Protein AF-A0A9E6F099-F1 (afdb_monomer)

Nearest PDB structures (foldseek):
  7nkq-assembly1_d  TM=1.432E-01  e=1.679E+00  Mycolicibacterium smegmatis MC2 155

Solvent-accessible surface area (backbone atoms only — not comparable to full-atom values): 17880 Å² total; per-residue (Å²): 111,71,69,61,53,53,51,51,50,63,68,44,46,64,58,53,54,48,40,66,75,46,71,76,51,81,79,89,51,67,69,58,54,52,53,50,51,51,52,52,46,53,54,52,49,51,51,50,50,52,53,51,53,50,51,52,51,54,49,51,54,51,50,52,52,50,50,55,51,50,54,50,52,54,50,50,50,57,51,61,74,65,42,68,46,57,81,66,86,88,57,103,62,94,65,72,36,43,54,39,47,54,42,39,53,50,27,40,52,41,44,57,71,43,16,38,60,49,27,53,52,37,53,45,75,48,44,86,58,46,54,69,72,38,46,42,45,35,36,52,33,43,39,74,71,47,91,48,82,92,70,58,63,52,56,66,59,51,48,51,59,47,62,72,40,85,48,62,66,59,22,46,54,50,48,28,71,67,52,35,45,95,95,62,39,50,73,58,32,43,52,26,26,32,57,29,12,54,80,21,49,84,68,48,56,66,77,65,47,44,57,51,50,42,53,23,45,50,57,34,43,75,77,44,36,72,62,50,50,53,51,51,54,51,50,41,54,50,50,53,49,37,73,72,42,95,57,30,71,60,51,50,53,54,51,60,75,70,54,49,57,39,46,35,43,37,52,47,54,46,51,72,59,54,79,66,59,64,57,48,50,48,35,56,75,70,44,52,57,62,54,37,62,42,66,80,22,22,67,66,40,71,82,48,53,54,57,69,57,52,49,53,52,51,50,50,47,37,61,74,66,67,66,78,133

Foldseek 3Di:
DVVVVVVVCVVCVLVVVVCVVCVNDDDPDPVVVVVSCVVVCVVVVVVVVVVVVVVVVVVVVVVVQVVLVVVLVVLVVVLVVLLWADDDPPDPDPPTDGLLRVLLVLLLVLLLLCQLVQLLLCLLPPVVLFDPVLLQQLLVLLCVVDPDPVPRDGSVRVSCVLVVDPDSVVSSVVCCVRQNDRPGGDPSNSVSSSVRSLSRQLVDDLVSNLVSLQVSVVVSCVVCVVSVVVSLVSVLVSLVSLVPDPPNVVSLVVVVVSQDLSNLLSLLSCLSHDPPLRSVVSCVVSCSVVCCLDQSSLVSHHSSDHSVSSVVSVVVSCVSSVPDD

Secondary structure (DSSP, 8-state):
-HHHHHHHHHHHHHHHHHHHHTTTSPPS-HHHHHHHHHHHHHHHHHHHHHHHHHHHHHHHHHHHHHHHHHHHHHHHHHHHTTS--B--TT-SS---B-HHHHHHHHHHHHHHHHHHHHHHHHHHH-GGGS-HHHHHHHHHHHHHH-S-GGG---HHHHHHHHHH--SHHHHHHHHHHHH-STT---HHHHHHHHHHHHHHGGGS-HHHHHHHHHHHHHHHHHHHHHHHHHHHHHHHHHHHHHHH-TTHHHHHHHHHHH--HHHHHHHHHHHHH---HHHHHHHHHTTTTGGGGSHHHHTTSTT---HHHHHHHHHHHHHHTT---

Sequence (325 aa):
MITVLSIIIIAITPLILYIAIFHAGLSEKESNWEAFGSYVGGIYGALGFFAVAYSIYMTKEQFQTQHEDEVFYKSMEGLQTRVLFIPKKGQDDSTETSIAKAAVETLNKELENQTPDMALRILCNNPNLIPDTNLSTIVDAVNLNIKNPERQISSTVFLDEVNSRQEPFHRSEYLKCILGGVGFQSHEIKRALTAAGYTSFYKAGFEHRKLFYEHAWGTVNSHYGEEINLYIKKLDFILNHIAVSKRRSVHKKYLLAHISKYDIALLFYYALTYSDFDIVKLLFRFDLHGEVRREECRYLLFDCPSEEKVLADLEFIRKRLKINT

Structure (mmCIF, N/CA/C/O backbone):
data_AF-A0A9E6F099-F1
#
_entry.id   AF-A0A9E6F099-F1
#
loop_
_atom_site.group_PDB
_atom_site.id
_atom_site.type_symbol
_atom_site.label_atom_id
_atom_site.label_alt_id
_atom_site.label_comp_id
_atom_site.label_asym_id
_atom_site.label_entity_id
_atom_site.label_seq_id
_atom_site.pdbx_PDB_ins_code
_atom_site.Cartn_x
_atom_site.Cartn_y
_atom_site.Cartn_z
_atom_site.occupancy
_atom_site.B_iso_or_equiv
_atom_site.auth_seq_id
_atom_site.auth_comp_id
_atom_site.auth_asym_id
_atom_site.auth_atom_id
_atom_site.pdbx_PDB_model_num
ATOM 1 N N . MET A 1 1 ? -41.268 1.955 31.247 1.00 53.88 1 MET A N 1
ATOM 2 C CA . MET A 1 1 ? -42.575 2.031 31.942 1.00 53.88 1 MET A CA 1
ATOM 3 C C . MET A 1 1 ? -42.833 0.814 32.830 1.00 53.88 1 MET A C 1
ATOM 5 O O . MET A 1 1 ? -43.084 1.011 34.007 1.00 53.88 1 MET A O 1
ATOM 9 N N . ILE A 1 2 ? -42.692 -0.418 32.321 1.00 60.47 2 ILE A N 1
ATOM 10 C CA . ILE A 1 2 ? -42.920 -1.661 33.094 1.00 60.47 2 ILE A CA 1
ATOM 11 C C . ILE A 1 2 ? -42.003 -1.768 34.329 1.00 60.47 2 ILE A C 1
ATOM 13 O O . ILE A 1 2 ? -42.470 -2.077 35.414 1.00 60.47 2 ILE A O 1
ATOM 17 N N . THR A 1 3 ? -40.721 -1.420 34.202 1.00 72.06 3 THR A N 1
ATOM 18 C CA . THR A 1 3 ? -39.741 -1.470 35.305 1.00 72.06 3 THR A CA 1
ATOM 19 C C . THR A 1 3 ? -40.048 -0.515 36.459 1.00 72.06 3 THR A C 1
ATOM 21 O O . THR A 1 3 ? -39.876 -0.880 37.616 1.00 72.06 3 THR A O 1
ATOM 24 N N . VAL A 1 4 ? -40.541 0.690 36.162 1.00 67.69 4 VAL A N 1
ATOM 25 C CA . VAL A 1 4 ? -40.889 1.695 37.183 1.00 67.69 4 VAL A CA 1
ATOM 26 C C . VAL A 1 4 ? -42.122 1.255 37.975 1.00 67.69 4 VAL A C 1
ATOM 28 O O . VAL A 1 4 ? -42.148 1.387 39.195 1.00 67.69 4 VAL A O 1
ATOM 31 N N . LEU A 1 5 ? -43.110 0.663 37.298 1.00 75.81 5 LEU A N 1
ATOM 32 C CA . LEU A 1 5 ? -44.324 0.151 37.933 1.00 75.81 5 LEU A CA 1
ATOM 33 C C . LEU A 1 5 ? -44.013 -0.997 38.911 1.00 75.81 5 LEU A C 1
ATOM 35 O O . LEU A 1 5 ? -44.528 -1.010 40.025 1.00 75.81 5 LEU A O 1
ATOM 39 N N . SER A 1 6 ? -43.116 -1.916 38.537 1.00 75.19 6 SER A N 1
ATOM 40 C CA . SER A 1 6 ? -42.696 -3.029 39.400 1.00 75.19 6 SER A CA 1
ATOM 41 C C . SER A 1 6 ? -41.996 -2.559 40.677 1.00 75.19 6 SER A C 1
ATOM 43 O O . SER A 1 6 ? -42.243 -3.106 41.749 1.00 75.19 6 SER A O 1
ATOM 45 N N . ILE A 1 7 ? -41.157 -1.522 40.584 1.00 77.25 7 ILE A N 1
ATOM 46 C CA . ILE A 1 7 ? -40.454 -0.948 41.743 1.00 77.25 7 ILE A CA 1
ATOM 47 C C . ILE A 1 7 ? -41.453 -0.315 42.716 1.00 77.25 7 ILE A C 1
ATOM 49 O O . ILE A 1 7 ? -41.343 -0.523 43.920 1.00 77.25 7 ILE A O 1
ATOM 53 N N . ILE A 1 8 ? -42.459 0.398 42.201 1.00 77.12 8 ILE A N 1
ATOM 54 C CA . ILE A 1 8 ? -43.522 1.007 43.013 1.00 77.12 8 ILE A CA 1
ATOM 55 C C . ILE A 1 8 ? -44.345 -0.072 43.732 1.00 77.12 8 ILE A C 1
ATOM 57 O O . ILE A 1 8 ? -44.633 0.066 44.918 1.00 77.12 8 ILE A O 1
ATOM 61 N N . ILE A 1 9 ? -44.675 -1.174 43.054 1.00 80.38 9 ILE A N 1
ATOM 62 C CA . ILE A 1 9 ? -45.410 -2.296 43.660 1.00 80.38 9 ILE A CA 1
ATOM 63 C C . ILE A 1 9 ? -44.598 -2.927 44.799 1.00 80.38 9 ILE A C 1
ATOM 65 O O . ILE A 1 9 ? -45.127 -3.112 45.896 1.00 80.38 9 ILE A O 1
ATOM 69 N N . ILE A 1 10 ? -43.306 -3.197 44.583 1.00 79.25 10 ILE A N 1
ATOM 70 C CA . ILE A 1 10 ? -42.412 -3.738 45.622 1.00 79.25 10 ILE A CA 1
ATOM 71 C C . ILE A 1 10 ? -42.284 -2.752 46.793 1.00 79.25 10 ILE A C 1
ATOM 73 O O . ILE A 1 10 ? -42.340 -3.176 47.944 1.00 79.25 10 ILE A O 1
ATOM 77 N N . ALA A 1 11 ? -42.196 -1.448 46.509 1.00 76.69 11 ALA A N 1
ATOM 78 C CA . ALA A 1 11 ? -42.079 -0.401 47.521 1.00 76.69 11 ALA A CA 1
ATOM 79 C C . ALA A 1 11 ? -43.335 -0.265 48.411 1.00 76.69 11 ALA A C 1
ATOM 81 O O . ALA A 1 11 ? -43.257 0.041 49.601 1.00 76.69 11 ALA A O 1
ATOM 82 N N . ILE A 1 12 ? -44.520 -0.491 47.839 1.00 82.50 12 ILE A N 1
ATOM 83 C CA . ILE A 1 12 ? -45.804 -0.3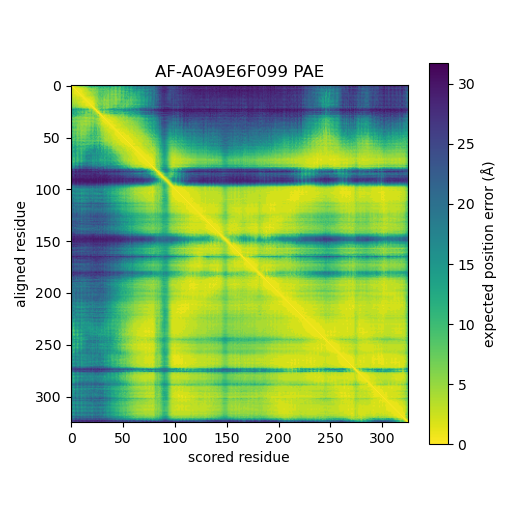12 48.533 1.00 82.50 12 ILE A CA 1
ATOM 84 C C . ILE A 1 12 ? -46.254 -1.600 49.249 1.00 82.50 12 ILE A C 1
ATOM 86 O O . ILE A 1 12 ? -47.004 -1.536 50.222 1.00 82.50 12 ILE A O 1
ATOM 90 N N . THR A 1 13 ? -45.766 -2.774 48.833 1.00 82.44 13 THR A N 1
ATOM 91 C CA . THR A 1 13 ? -46.181 -4.082 49.384 1.00 82.44 13 THR A CA 1
ATOM 92 C C . THR A 1 13 ? -46.056 -4.188 50.918 1.00 82.44 13 THR A C 1
ATOM 94 O O . THR A 1 13 ? -47.017 -4.637 51.548 1.00 82.44 13 THR A O 1
ATOM 97 N N . PRO A 1 14 ? -44.966 -3.733 51.573 1.00 79.69 14 PRO A N 1
ATOM 98 C CA . PRO A 1 14 ? -44.865 -3.773 53.035 1.00 79.69 14 PRO A CA 1
ATOM 99 C C . PRO A 1 14 ? -45.884 -2.862 53.732 1.00 79.69 14 PRO A C 1
ATOM 101 O O . PRO A 1 14 ? -46.392 -3.209 54.795 1.00 79.69 14 PRO A O 1
ATOM 104 N N . LEU A 1 15 ? -46.225 -1.724 53.115 1.00 78.44 15 LEU A N 1
ATOM 105 C CA . LEU A 1 15 ? -47.229 -0.789 53.628 1.00 78.44 15 LEU A CA 1
ATOM 106 C C . LEU A 1 15 ? -48.641 -1.390 53.541 1.00 78.44 15 LEU A C 1
ATOM 108 O O . LEU A 1 15 ? -49.426 -1.267 54.477 1.00 78.44 15 LEU A O 1
ATOM 112 N N . ILE A 1 16 ? -48.946 -2.097 52.447 1.00 80.44 16 ILE A N 1
ATOM 113 C CA . ILE A 1 16 ? -50.215 -2.824 52.277 1.00 80.44 16 ILE A CA 1
ATOM 114 C C . ILE A 1 16 ? -50.338 -3.946 53.314 1.00 80.44 16 ILE A C 1
ATOM 116 O O . ILE A 1 16 ? -51.381 -4.070 53.954 1.00 80.44 16 ILE A O 1
ATOM 120 N N . LEU A 1 17 ? -49.277 -4.736 53.517 1.00 78.19 17 LEU A N 1
ATOM 121 C CA . LEU A 1 17 ? -49.246 -5.799 54.529 1.00 78.19 17 LEU A CA 1
ATOM 122 C C . LEU A 1 17 ? -49.437 -5.248 55.948 1.00 78.19 17 LEU A C 1
ATOM 124 O O . LEU A 1 17 ? -50.177 -5.837 56.733 1.00 78.19 17 LEU A O 1
ATOM 128 N N . TYR A 1 18 ? -48.833 -4.099 56.258 1.00 78.62 18 TYR A N 1
ATOM 129 C CA . TYR A 1 18 ? -49.040 -3.410 57.530 1.00 78.62 18 TYR A CA 1
ATOM 130 C C . TYR A 1 18 ? -50.512 -3.017 57.731 1.00 78.62 18 TYR A C 1
ATOM 132 O O . TYR A 1 18 ? -51.124 -3.386 58.733 1.00 78.62 18 TYR A O 1
ATOM 140 N N . ILE A 1 19 ? -51.113 -2.328 56.754 1.00 79.25 19 ILE A N 1
ATOM 141 C CA . ILE A 1 19 ? -52.511 -1.870 56.834 1.00 79.25 19 ILE A CA 1
ATOM 142 C C . ILE A 1 19 ? -53.481 -3.054 56.966 1.00 79.25 19 ILE A C 1
ATOM 144 O O . ILE A 1 19 ? -54.450 -2.966 57.723 1.00 79.25 19 ILE A O 1
ATOM 148 N N . ALA A 1 20 ? -53.209 -4.162 56.269 1.00 76.94 20 ALA A N 1
ATOM 149 C CA . ALA A 1 20 ? -54.036 -5.365 56.302 1.00 76.94 20 ALA A CA 1
ATOM 150 C C . ALA A 1 20 ? -54.020 -6.071 57.669 1.00 76.94 20 ALA A C 1
ATOM 152 O O . ALA A 1 20 ? -55.057 -6.552 58.116 1.00 76.94 20 ALA A O 1
ATOM 153 N N . ILE A 1 21 ? -52.871 -6.117 58.352 1.00 78.19 21 ILE A N 1
ATOM 154 C CA . ILE A 1 21 ? -52.738 -6.784 59.660 1.00 78.19 21 ILE A CA 1
ATOM 155 C C . ILE A 1 21 ? -53.339 -5.926 60.785 1.00 78.19 21 ILE A C 1
ATOM 157 O O . ILE A 1 21 ? -53.999 -6.448 61.684 1.00 78.19 21 ILE A O 1
ATOM 161 N N . PHE A 1 22 ? -53.161 -4.604 60.725 1.00 74.88 22 PHE A N 1
ATOM 162 C CA . PHE A 1 22 ? -53.607 -3.679 61.775 1.00 74.88 22 PHE A CA 1
ATOM 163 C C . PHE A 1 22 ? -54.981 -3.040 61.516 1.00 74.88 22 PHE A C 1
ATOM 165 O O . PHE A 1 22 ? -55.386 -2.148 62.256 1.00 74.88 22 PHE A O 1
ATOM 172 N N . HIS A 1 23 ? -55.725 -3.510 60.505 1.00 74.69 23 HIS A N 1
ATOM 173 C CA . HIS A 1 23 ? -57.092 -3.061 60.195 1.00 74.69 23 HIS A CA 1
ATOM 174 C C . HIS A 1 23 ? -57.217 -1.527 60.091 1.00 74.69 23 HIS A C 1
ATOM 176 O O . HIS A 1 23 ? -58.155 -0.932 60.615 1.00 74.69 23 HIS A O 1
ATOM 182 N N . ALA A 1 24 ? -56.245 -0.883 59.434 1.00 64.69 24 ALA A N 1
ATOM 183 C CA . ALA A 1 24 ? -56.133 0.577 59.299 1.00 64.69 24 ALA A CA 1
ATOM 184 C C . ALA A 1 24 ? -55.970 1.386 60.612 1.00 64.69 24 ALA A C 1
ATOM 186 O O . ALA A 1 24 ? -55.980 2.617 60.567 1.00 64.69 24 ALA A O 1
ATOM 187 N N . GLY A 1 25 ? -55.769 0.733 61.762 1.00 66.81 25 GLY A N 1
ATOM 188 C CA . GLY A 1 25 ? -55.361 1.371 63.016 1.00 66.81 25 GLY A CA 1
ATOM 189 C C . GLY A 1 25 ? -53.837 1.458 63.161 1.00 66.81 25 GLY A C 1
ATOM 190 O O . GLY A 1 25 ? -53.099 0.657 62.589 1.00 66.81 25 GLY A O 1
ATOM 191 N N . LEU A 1 26 ? -53.346 2.419 63.949 1.00 69.06 26 LEU A N 1
ATOM 192 C CA . LEU A 1 26 ? -51.942 2.450 64.373 1.00 69.06 26 LEU A CA 1
ATOM 193 C C . LEU A 1 26 ? -51.771 1.488 65.554 1.00 69.06 26 LEU A C 1
ATOM 195 O O . LEU A 1 26 ? -52.554 1.529 66.501 1.00 69.06 26 LEU A O 1
ATOM 199 N N . SER A 1 27 ? -50.751 0.627 65.519 1.00 74.44 27 SER A N 1
ATOM 200 C CA . SER A 1 27 ? -50.451 -0.226 66.673 1.00 74.44 27 SER A CA 1
ATOM 201 C C . SER A 1 27 ? -50.081 0.629 67.890 1.00 74.44 27 SER A C 1
ATOM 203 O O . SER A 1 27 ? -49.108 1.377 67.834 1.00 74.44 27 SER A O 1
ATOM 205 N N . GLU A 1 28 ? -50.801 0.458 69.001 1.00 73.94 28 GLU A N 1
ATOM 206 C CA . GLU A 1 28 ? -50.494 1.097 70.294 1.00 73.94 28 GLU A CA 1
ATOM 207 C C . GLU A 1 28 ? -49.292 0.451 71.007 1.00 73.94 28 GLU A C 1
ATOM 209 O O . GLU A 1 28 ? -48.714 1.031 71.922 1.00 73.94 28 GLU A O 1
ATOM 214 N N . LYS A 1 29 ? -48.892 -0.757 70.585 1.00 79.00 29 LYS A N 1
ATOM 215 C CA . LYS A 1 29 ? -47.723 -1.463 71.122 1.00 79.00 29 LYS A CA 1
ATOM 216 C C . LYS A 1 29 ? -46.469 -1.120 70.327 1.00 79.00 29 LYS A C 1
ATOM 218 O O . LYS A 1 29 ? -46.409 -1.388 69.124 1.00 79.00 29 LYS A O 1
ATOM 223 N N . GLU A 1 30 ? -45.461 -0.614 71.029 1.00 75.00 30 GLU A N 1
ATOM 224 C CA . GLU A 1 30 ? -44.141 -0.256 70.496 1.00 75.00 30 GLU A CA 1
ATOM 225 C C . GLU A 1 30 ? -43.433 -1.445 69.818 1.00 75.00 30 GLU A C 1
ATOM 227 O O . GLU A 1 30 ? -42.905 -1.309 68.717 1.00 75.00 30 GLU A O 1
ATOM 232 N N . SER A 1 31 ? -43.547 -2.653 70.383 1.00 79.25 31 SER A N 1
ATOM 233 C CA . SER A 1 31 ? -42.911 -3.872 69.852 1.00 79.25 31 SER A CA 1
ATOM 234 C C . SER A 1 31 ? -43.329 -4.235 68.419 1.00 79.25 31 SER A C 1
ATOM 236 O O . SER A 1 31 ? -42.576 -4.865 67.680 1.00 79.25 31 SER A O 1
ATOM 238 N N . ASN A 1 32 ? -44.541 -3.857 68.001 1.00 78.62 32 ASN A N 1
ATOM 239 C CA . ASN A 1 32 ? -45.039 -4.136 66.651 1.00 78.62 32 ASN A CA 1
ATOM 240 C C . ASN A 1 32 ? -44.426 -3.193 65.609 1.00 78.62 32 ASN A C 1
ATOM 242 O O . ASN A 1 32 ? -44.207 -3.595 64.465 1.00 78.62 32 ASN A O 1
ATOM 246 N N . TRP A 1 33 ? -44.134 -1.950 66.004 1.00 78.12 33 TRP A N 1
ATOM 247 C CA . TRP A 1 33 ? -43.404 -1.000 65.167 1.00 78.12 33 TRP A CA 1
ATOM 248 C C . TRP A 1 33 ? -41.952 -1.424 64.992 1.00 78.12 33 TRP A C 1
ATOM 250 O O . TRP A 1 33 ? -41.430 -1.357 63.881 1.00 78.12 33 TRP A O 1
ATOM 260 N N . GLU A 1 34 ? -41.335 -1.936 66.056 1.00 75.25 34 GLU A N 1
ATOM 261 C CA . GLU A 1 34 ? -39.986 -2.497 66.013 1.00 75.25 34 GLU A CA 1
ATOM 262 C C . GLU A 1 34 ? -39.906 -3.710 65.068 1.00 75.25 34 GLU A C 1
ATOM 264 O O . GLU A 1 34 ? -39.046 -3.760 64.186 1.00 75.25 34 GLU A O 1
ATOM 269 N N . ALA A 1 35 ? -40.857 -4.648 65.167 1.00 79.69 35 ALA A N 1
ATOM 270 C CA . ALA A 1 35 ? -40.924 -5.815 64.286 1.00 79.69 35 ALA A CA 1
ATOM 271 C C . ALA A 1 35 ? -41.142 -5.436 62.807 1.00 79.69 35 ALA A C 1
ATOM 273 O O . ALA A 1 35 ? -40.481 -5.983 61.920 1.00 79.69 35 ALA A O 1
ATOM 274 N N . PHE A 1 36 ? -42.030 -4.473 62.532 1.00 80.44 36 PHE A N 1
ATOM 275 C CA . PHE A 1 36 ? -42.255 -3.957 61.179 1.00 80.44 36 PHE A CA 1
ATOM 276 C C . PHE A 1 36 ? -41.012 -3.252 60.623 1.00 80.44 36 PHE A C 1
ATOM 278 O O . PHE A 1 36 ? -40.591 -3.544 59.503 1.00 80.44 36 PHE A O 1
ATOM 285 N N . GLY A 1 37 ? -40.394 -2.372 61.416 1.00 77.75 37 GLY A N 1
ATOM 286 C CA . GLY A 1 37 ? -39.166 -1.669 61.052 1.00 77.75 37 GLY A CA 1
ATOM 287 C C . GLY A 1 37 ? -38.008 -2.624 60.762 1.00 77.75 37 GLY A C 1
ATOM 288 O O . GLY A 1 37 ? -37.281 -2.414 59.794 1.00 77.75 37 GLY A O 1
ATOM 289 N N . SER A 1 38 ? -37.884 -3.712 61.525 1.00 81.31 38 SER A N 1
ATOM 290 C CA . SER A 1 38 ? -36.880 -4.760 61.303 1.00 81.31 38 SER A CA 1
ATOM 291 C C . SER A 1 38 ? -37.114 -5.532 59.995 1.00 81.31 38 SER A C 1
ATOM 293 O O . SER A 1 38 ? -36.186 -5.708 59.205 1.00 81.31 38 SER A O 1
ATOM 295 N N . TYR A 1 39 ? -38.362 -5.915 59.697 1.00 81.00 39 TYR A N 1
ATOM 296 C CA . TYR A 1 39 ? -38.721 -6.592 58.442 1.00 81.00 39 TYR A CA 1
ATOM 297 C C . TYR A 1 39 ? -38.492 -5.704 57.208 1.00 81.00 39 TYR A C 1
ATOM 299 O O . TYR A 1 39 ? -37.824 -6.105 56.251 1.00 81.00 39 TYR A O 1
ATOM 307 N N . VAL A 1 40 ? -39.009 -4.472 57.251 1.00 81.75 40 VAL A N 1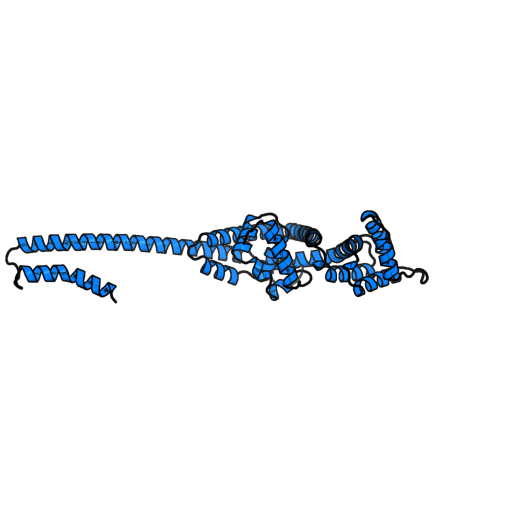
ATOM 308 C CA . VAL A 1 40 ? -38.835 -3.450 56.209 1.00 81.75 40 VAL A CA 1
ATOM 309 C C . VAL A 1 40 ? -37.353 -3.132 56.027 1.00 81.75 40 VAL A C 1
ATOM 311 O O . VAL A 1 40 ? -36.845 -3.187 54.908 1.00 81.75 40 VAL A O 1
ATOM 314 N N . GLY A 1 41 ? -36.637 -2.871 57.120 1.00 81.50 41 GLY A N 1
ATOM 315 C CA . GLY A 1 41 ? -35.203 -2.596 57.115 1.00 81.50 41 GLY A CA 1
ATOM 316 C C . GLY A 1 41 ? -34.377 -3.746 56.540 1.00 81.50 41 GLY A C 1
ATOM 317 O O . GLY A 1 41 ? -33.460 -3.495 55.763 1.00 81.50 41 GLY A O 1
ATOM 318 N N . GLY A 1 42 ? -34.731 -5.001 56.834 1.00 82.44 42 GLY A N 1
ATOM 319 C CA . GLY A 1 42 ? -34.073 -6.181 56.269 1.00 82.44 42 GLY A CA 1
ATOM 320 C C . GLY A 1 42 ? -34.257 -6.301 54.754 1.00 82.44 42 GLY A C 1
ATOM 321 O O . GLY A 1 42 ? -33.281 -6.487 54.025 1.00 82.44 42 GLY A O 1
ATOM 322 N N . ILE A 1 43 ? -35.489 -6.134 54.258 1.00 81.94 43 ILE A N 1
ATOM 323 C CA . ILE A 1 43 ? -35.790 -6.216 52.818 1.00 81.94 43 ILE A CA 1
ATOM 324 C C . ILE A 1 43 ? -35.154 -5.053 52.055 1.00 81.94 43 ILE A C 1
ATOM 326 O O . ILE A 1 43 ? -34.445 -5.277 51.073 1.00 81.94 43 ILE A O 1
ATOM 330 N N . TYR A 1 44 ? -35.374 -3.813 52.498 1.00 83.19 44 TYR A N 1
ATOM 331 C CA . TYR A 1 44 ? -34.827 -2.641 51.812 1.00 83.19 44 TYR A CA 1
ATOM 332 C C . TYR A 1 44 ? -33.317 -2.508 51.988 1.00 83.19 44 TYR A C 1
ATOM 334 O O . TYR A 1 44 ? -32.652 -2.044 51.067 1.00 83.19 44 TYR A O 1
ATOM 342 N N . GLY A 1 45 ? -32.758 -2.963 53.110 1.00 85.56 45 GLY A N 1
ATOM 343 C CA . GLY A 1 45 ? -31.314 -3.058 53.309 1.00 85.56 45 GLY A CA 1
ATOM 344 C C . GLY A 1 45 ? -30.671 -4.024 52.314 1.00 85.56 45 GLY A C 1
ATOM 345 O O . GLY A 1 45 ? -29.701 -3.663 51.646 1.00 85.56 45 GLY A O 1
ATOM 346 N N . ALA A 1 46 ? -31.255 -5.214 52.132 1.00 83.31 46 ALA A N 1
ATOM 347 C CA . ALA A 1 46 ? -30.789 -6.179 51.136 1.00 83.31 46 ALA A CA 1
ATOM 348 C C . ALA A 1 46 ? -30.944 -5.651 49.697 1.00 83.31 46 ALA A C 1
ATOM 350 O O . ALA A 1 46 ? -30.006 -5.733 48.905 1.00 83.31 46 ALA A O 1
ATOM 351 N N . LEU A 1 47 ? -32.094 -5.057 49.356 1.00 83.38 47 LEU A N 1
ATOM 352 C CA . LEU A 1 47 ? -32.314 -4.437 48.043 1.00 83.38 47 LEU A CA 1
ATOM 353 C C . LEU A 1 47 ? -31.345 -3.279 47.783 1.00 83.38 47 LEU A C 1
ATOM 355 O O . LEU A 1 47 ? -30.802 -3.174 46.685 1.00 83.38 47 LEU A O 1
ATOM 359 N N . GLY A 1 48 ? -31.092 -2.441 48.790 1.00 88.19 48 GLY A N 1
ATOM 360 C CA . GLY A 1 48 ? -30.112 -1.361 48.728 1.00 88.19 48 GLY A CA 1
ATOM 361 C C . GLY A 1 48 ? -28.706 -1.892 48.461 1.00 88.19 48 GLY A C 1
ATOM 362 O O . GLY A 1 48 ? -28.016 -1.381 47.582 1.00 88.19 48 GLY A O 1
ATOM 363 N N . PHE A 1 49 ? -28.311 -2.977 49.134 1.00 88.56 49 PHE A N 1
ATOM 364 C CA . PHE A 1 49 ? -27.039 -3.649 48.873 1.00 88.56 49 PHE A CA 1
ATOM 365 C C . PHE A 1 49 ? -26.939 -4.164 47.429 1.00 88.56 49 PHE A C 1
ATOM 367 O O . PHE A 1 49 ? -25.948 -3.889 46.753 1.00 88.56 49 PHE A O 1
ATOM 374 N N . PHE A 1 50 ? -27.970 -4.846 46.916 1.00 86.06 50 PHE A N 1
ATOM 375 C CA . PHE A 1 50 ? -27.982 -5.316 45.525 1.00 86.06 50 PHE A CA 1
ATOM 376 C C . PHE A 1 50 ? -27.945 -4.168 44.513 1.00 86.06 50 PHE A C 1
ATOM 378 O O . PHE A 1 50 ? -27.234 -4.263 43.513 1.00 86.06 50 PHE A O 1
ATOM 385 N N . ALA A 1 51 ? -28.657 -3.071 44.775 1.00 85.00 51 ALA A N 1
ATOM 386 C CA . ALA A 1 51 ? -28.638 -1.888 43.921 1.00 85.00 51 ALA A CA 1
ATOM 387 C C . ALA A 1 51 ? -27.240 -1.255 43.865 1.00 85.00 51 ALA A C 1
ATOM 389 O O . ALA A 1 51 ? -26.755 -0.925 42.782 1.00 85.00 51 ALA A O 1
ATOM 390 N N . VAL A 1 52 ? -26.561 -1.141 45.010 1.00 91.81 52 VAL A N 1
ATOM 391 C CA . VAL A 1 52 ? -25.180 -0.644 45.079 1.00 91.81 52 VAL A CA 1
ATOM 392 C C . VAL A 1 52 ? -24.223 -1.596 44.363 1.00 91.81 52 VAL A C 1
ATOM 394 O O . VAL A 1 52 ? -23.432 -1.145 43.539 1.00 91.81 52 VAL A O 1
ATOM 397 N N . ALA A 1 53 ? -24.321 -2.906 44.603 1.00 89.75 53 ALA A N 1
ATOM 398 C CA . ALA A 1 53 ? -23.484 -3.903 43.935 1.00 89.75 53 ALA A CA 1
ATOM 399 C C . ALA A 1 53 ? -23.656 -3.867 42.406 1.00 89.75 53 ALA A C 1
ATOM 401 O O . ALA A 1 53 ? -22.670 -3.881 41.667 1.00 89.75 53 ALA A O 1
ATOM 402 N N . TYR A 1 54 ? -24.897 -3.750 41.928 1.00 87.75 54 TYR A N 1
ATOM 403 C CA . TYR A 1 54 ? -25.201 -3.601 40.506 1.00 87.75 54 TYR A CA 1
ATOM 404 C C . TYR A 1 54 ? -24.671 -2.279 39.936 1.00 87.75 54 TYR A C 1
ATOM 406 O O . TYR A 1 54 ? -24.079 -2.267 38.859 1.00 87.75 54 TYR A O 1
ATOM 414 N N . SER A 1 55 ? -24.818 -1.173 40.669 1.00 91.38 55 SER A N 1
ATOM 415 C CA . SER A 1 55 ? -24.270 0.129 40.273 1.00 91.38 55 SER A CA 1
ATOM 416 C C . SER A 1 55 ? -22.745 0.084 40.138 1.00 91.38 55 SER A C 1
ATOM 418 O O . SER A 1 55 ? -22.203 0.542 39.133 1.00 91.38 55 SER A O 1
ATOM 420 N N . ILE A 1 56 ? -22.045 -0.548 41.088 1.00 91.69 56 ILE A N 1
ATOM 421 C CA . ILE A 1 56 ? -20.590 -0.758 41.028 1.00 91.69 56 ILE A CA 1
ATOM 422 C C . ILE A 1 56 ? -20.214 -1.604 39.808 1.00 91.69 56 ILE A C 1
ATOM 424 O O . ILE A 1 56 ? -19.267 -1.265 39.099 1.00 91.69 56 ILE A O 1
ATOM 428 N N . TYR A 1 57 ? -20.957 -2.679 39.537 1.00 91.06 57 TYR A N 1
ATOM 429 C CA . TYR A 1 57 ? -20.733 -3.523 38.365 1.00 91.06 57 TYR A CA 1
ATOM 430 C C . TYR A 1 57 ? -20.878 -2.736 37.052 1.00 91.06 57 TYR A C 1
ATOM 432 O O . TYR A 1 57 ? -19.959 -2.742 36.231 1.00 91.06 57 TYR A O 1
ATOM 440 N N . MET A 1 58 ? -21.977 -1.993 36.891 1.00 89.88 58 MET A N 1
ATOM 441 C CA . MET A 1 58 ? -22.222 -1.142 35.719 1.00 89.88 58 MET A CA 1
ATOM 442 C C . MET A 1 58 ? -21.149 -0.063 35.560 1.00 89.88 58 MET A C 1
ATOM 444 O O . MET A 1 58 ? -20.641 0.165 34.464 1.00 89.88 58 MET A O 1
ATOM 448 N N . THR A 1 59 ? -20.766 0.569 36.668 1.00 90.94 59 THR A N 1
ATOM 449 C CA . THR A 1 59 ? -19.726 1.600 36.701 1.00 90.94 59 THR A CA 1
ATOM 450 C C . THR A 1 59 ? -18.377 1.023 36.270 1.00 90.94 59 THR A C 1
ATOM 452 O O . THR A 1 59 ? -17.676 1.626 35.461 1.00 90.94 59 THR A O 1
ATOM 455 N N . LYS A 1 60 ? -18.026 -0.184 36.733 1.00 91.50 60 LYS A N 1
ATOM 456 C CA . LYS A 1 60 ? -16.801 -0.883 36.323 1.00 91.50 60 LYS A CA 1
ATOM 457 C C . LYS A 1 60 ? -16.782 -1.171 34.821 1.00 91.50 60 LYS A C 1
ATOM 459 O O . LYS A 1 60 ? -15.753 -0.953 34.186 1.00 91.50 60 LYS A O 1
ATOM 464 N N . GLU A 1 61 ? -17.893 -1.633 34.248 1.00 88.81 61 GLU A N 1
ATOM 465 C CA . GLU A 1 61 ? -17.978 -1.889 32.804 1.00 88.81 61 GLU A CA 1
ATOM 466 C C . GLU A 1 61 ? -17.864 -0.594 31.978 1.00 88.81 61 GLU A C 1
ATOM 468 O O . GLU A 1 61 ? -17.166 -0.559 30.958 1.00 88.81 61 GLU A O 1
ATO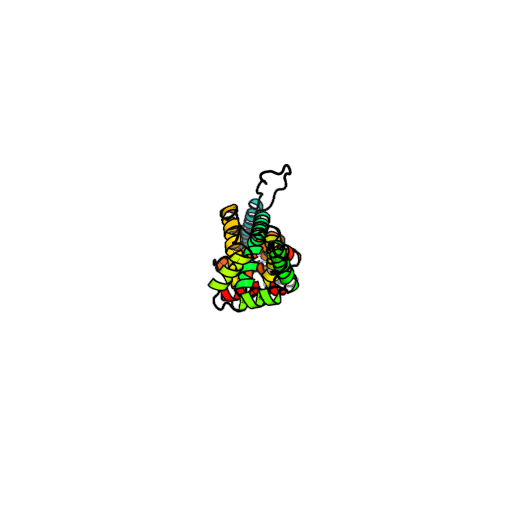M 473 N N . GLN A 1 62 ? -18.486 0.495 32.441 1.00 89.19 62 GLN A N 1
ATOM 474 C CA . GLN A 1 62 ? -18.350 1.812 31.815 1.00 89.19 62 GLN A CA 1
ATOM 475 C C . GLN A 1 62 ? -16.910 2.326 31.877 1.00 89.19 62 GLN A C 1
ATOM 477 O O . GLN A 1 62 ? -16.393 2.769 30.853 1.00 89.19 62 GLN A O 1
ATOM 482 N N . PHE A 1 63 ? -16.238 2.209 33.026 1.00 91.00 63 PHE A N 1
ATOM 483 C CA . PHE A 1 63 ? -14.833 2.599 33.168 1.00 91.00 63 PHE A CA 1
ATOM 484 C C . PHE A 1 63 ? -13.910 1.793 32.256 1.00 91.00 63 PHE A C 1
ATOM 486 O O . PHE A 1 63 ? -13.026 2.371 31.631 1.00 91.00 63 PHE A O 1
ATOM 493 N N . GLN A 1 64 ? -14.122 0.480 32.133 1.00 88.50 64 GLN A N 1
ATOM 494 C CA . GLN A 1 64 ? -13.346 -0.348 31.205 1.00 88.50 64 GLN A CA 1
ATOM 495 C C . GLN A 1 64 ? -13.530 0.114 29.757 1.00 88.50 64 GLN A C 1
ATOM 497 O O . GLN A 1 64 ? -12.550 0.282 29.040 1.00 88.50 64 GLN A O 1
ATOM 502 N N . THR A 1 65 ? -14.770 0.394 29.353 1.00 88.88 65 THR A N 1
ATOM 503 C CA . THR A 1 65 ? -15.070 0.873 27.996 1.00 88.88 65 THR A CA 1
ATOM 504 C C . THR A 1 65 ? -14.456 2.251 27.730 1.00 88.88 65 THR A C 1
ATOM 506 O O . THR A 1 65 ? -13.870 2.471 26.675 1.00 88.88 65 THR A O 1
ATOM 509 N N . GLN A 1 66 ? -14.546 3.175 28.692 1.00 90.50 66 GLN A N 1
ATOM 510 C CA . GLN A 1 66 ? -13.929 4.501 28.586 1.00 90.50 66 GLN A CA 1
ATOM 511 C C . GLN A 1 66 ? -12.406 4.412 28.502 1.00 90.50 66 GLN A C 1
ATOM 513 O O . GLN A 1 66 ? -11.802 5.111 27.694 1.00 90.50 66 GLN A O 1
ATOM 518 N N . HIS A 1 67 ? -11.793 3.530 29.291 1.00 91.69 67 HIS A N 1
ATOM 519 C CA . HIS A 1 67 ? -10.355 3.302 29.245 1.00 91.69 67 HIS A CA 1
ATOM 520 C C . HIS A 1 67 ? -9.913 2.709 27.898 1.00 91.69 67 HIS A C 1
ATOM 522 O O . HIS A 1 67 ? -8.934 3.172 27.317 1.00 91.69 67 HIS A O 1
ATOM 528 N N . GLU A 1 68 ? -10.653 1.733 27.356 1.00 91.31 68 GLU A N 1
ATOM 529 C CA . GLU A 1 68 ? -10.407 1.194 26.010 1.00 91.31 68 GLU A CA 1
ATOM 530 C C . GLU A 1 68 ? -10.475 2.284 24.929 1.00 91.31 68 GLU A C 1
ATOM 532 O O . GLU A 1 68 ? -9.614 2.333 24.046 1.00 91.31 68 GLU A O 1
ATOM 537 N N . ASP A 1 69 ? -11.488 3.151 24.995 1.00 93.69 69 ASP A N 1
ATOM 538 C CA . ASP A 1 69 ? -11.661 4.271 24.069 1.00 93.69 69 ASP A CA 1
ATOM 539 C C . ASP A 1 69 ? -10.521 5.292 24.208 1.00 93.69 69 ASP A C 1
ATOM 541 O O . ASP A 1 69 ? -9.963 5.741 23.208 1.00 93.69 69 ASP A O 1
ATOM 545 N N . GLU A 1 70 ? -10.125 5.628 25.435 1.00 94.62 70 GLU A N 1
ATOM 546 C CA . GLU A 1 70 ? -9.025 6.551 25.714 1.00 94.62 70 GLU A CA 1
ATOM 547 C C . GLU A 1 70 ? -7.696 6.042 25.140 1.00 94.62 70 GLU A C 1
ATOM 549 O O . GLU A 1 70 ? -6.988 6.793 24.465 1.00 94.62 70 GLU A O 1
ATOM 554 N N . VAL A 1 71 ? -7.373 4.761 25.355 1.00 94.25 71 VAL A N 1
ATOM 555 C CA . VAL A 1 71 ? -6.168 4.129 24.794 1.00 94.25 71 VAL A CA 1
ATOM 556 C C . VAL A 1 71 ? -6.197 4.179 23.268 1.00 94.25 71 VAL A C 1
ATOM 558 O O . VAL A 1 71 ? -5.187 4.526 22.649 1.00 94.25 71 VAL A O 1
ATOM 561 N N . PHE A 1 72 ? -7.350 3.897 22.654 1.00 95.56 72 PHE A N 1
ATOM 562 C CA . PHE A 1 72 ? -7.516 3.964 21.203 1.00 95.56 72 PHE A CA 1
ATOM 563 C C . PHE A 1 72 ? -7.281 5.380 20.660 1.00 95.56 72 PHE A C 1
ATOM 565 O O . PHE A 1 72 ? -6.438 5.568 19.780 1.00 95.56 72 PHE A O 1
ATOM 572 N N . TYR A 1 73 ? -7.985 6.385 21.188 1.00 94.69 73 TYR A N 1
ATOM 573 C CA . TYR A 1 73 ? -7.894 7.755 20.678 1.00 94.69 73 TYR A CA 1
ATOM 574 C C . TYR A 1 73 ? -6.514 8.373 20.918 1.00 94.69 73 TYR A C 1
ATOM 576 O O . TYR A 1 73 ? -5.977 8.995 20.004 1.00 94.69 73 TYR A O 1
ATOM 584 N N . LYS A 1 74 ? -5.882 8.120 22.073 1.00 93.56 74 LYS A N 1
ATOM 585 C CA . LYS A 1 74 ? -4.490 8.540 22.326 1.00 93.56 74 LYS A CA 1
ATOM 586 C C . LYS A 1 74 ? -3.505 7.887 21.360 1.00 93.56 74 LYS A C 1
ATOM 588 O O . LYS A 1 74 ? -2.557 8.527 20.911 1.00 93.56 74 LYS A O 1
ATOM 593 N N . SER A 1 75 ? -3.727 6.622 21.011 1.00 92.75 75 SER A N 1
ATOM 594 C CA . SER A 1 75 ? -2.884 5.924 20.034 1.00 92.75 75 SER A CA 1
ATOM 595 C C . SER A 1 75 ? -3.061 6.495 18.628 1.00 92.75 75 SER A C 1
ATOM 597 O O . SER A 1 75 ? -2.072 6.694 17.923 1.00 92.75 75 SER A O 1
ATOM 599 N N . MET A 1 76 ? -4.297 6.829 18.245 1.00 92.44 76 MET A N 1
ATOM 600 C CA . MET A 1 76 ? -4.607 7.513 16.986 1.00 92.44 76 MET A CA 1
ATOM 601 C C . MET A 1 76 ? -3.982 8.909 16.907 1.00 92.44 76 MET A C 1
ATOM 603 O O . MET A 1 76 ? -3.364 9.248 15.900 1.00 92.44 76 MET A O 1
ATOM 607 N N . GLU A 1 77 ? -4.081 9.698 17.974 1.00 88.56 77 GLU A N 1
ATOM 608 C CA . GLU A 1 77 ? -3.426 11.006 18.074 1.00 88.56 77 GLU A CA 1
ATOM 609 C C . GLU A 1 77 ? -1.901 10.860 17.967 1.00 88.56 77 GLU A C 1
ATOM 611 O O . GLU A 1 77 ? -1.239 11.592 17.229 1.00 88.56 77 GLU A O 1
ATOM 616 N N . GLY A 1 78 ? -1.337 9.842 18.621 1.00 85.94 78 GLY A N 1
ATOM 617 C CA . GLY A 1 78 ? 0.076 9.491 18.519 1.00 85.94 78 GLY A CA 1
ATOM 618 C C . GLY A 1 78 ? 0.511 9.053 17.116 1.00 85.94 78 GLY A C 1
ATOM 619 O O . GLY A 1 78 ? 1.678 9.245 16.756 1.00 85.94 78 GLY A O 1
ATOM 620 N N . LEU A 1 79 ? -0.382 8.457 16.320 1.00 86.25 79 LEU A N 1
ATOM 621 C CA . LEU A 1 79 ? -0.134 8.140 14.912 1.00 86.25 79 LEU A CA 1
ATOM 622 C C . LEU A 1 79 ? -0.059 9.436 14.090 1.00 86.25 79 LEU A C 1
ATOM 624 O O . LEU A 1 79 ? 0.927 9.652 13.396 1.00 86.25 79 LEU A O 1
ATOM 628 N N . GLN A 1 80 ? -1.030 10.337 14.247 1.00 77.75 80 GLN A N 1
ATOM 629 C CA . GLN A 1 80 ? -1.129 11.587 13.479 1.00 77.75 80 GLN A CA 1
ATOM 630 C C . GLN A 1 80 ? -0.006 12.583 13.786 1.00 77.75 80 GLN A C 1
ATOM 632 O O . GLN A 1 80 ? 0.617 13.125 12.876 1.00 77.75 80 GLN A O 1
ATOM 637 N N . THR A 1 81 ? 0.306 12.779 15.066 1.00 67.75 81 THR A N 1
ATOM 638 C CA . THR A 1 81 ? 1.314 13.747 15.535 1.00 67.75 81 THR A CA 1
ATOM 639 C C . THR A 1 81 ? 2.753 13.392 15.157 1.00 67.75 81 THR A C 1
ATOM 641 O O . THR A 1 81 ? 3.634 14.230 15.294 1.00 67.75 81 THR A O 1
ATOM 644 N N . ARG A 1 82 ? 3.038 12.171 14.681 1.00 57.72 82 ARG A N 1
ATOM 645 C CA . ARG A 1 82 ? 4.386 11.780 14.211 1.00 57.72 82 ARG A CA 1
ATOM 646 C C . ARG A 1 82 ? 4.476 11.462 12.724 1.00 57.72 82 ARG A C 1
ATOM 648 O O . ARG A 1 82 ? 5.568 11.191 12.247 1.00 57.72 82 ARG A O 1
ATOM 655 N N . VAL A 1 83 ? 3.374 11.551 11.982 1.00 55.97 83 VAL A N 1
ATOM 656 C CA . VAL A 1 83 ? 3.405 11.541 10.506 1.00 55.97 83 VAL A CA 1
ATOM 657 C C . VAL A 1 83 ? 4.007 12.860 9.952 1.00 55.97 83 VAL A C 1
ATOM 659 O O . VAL A 1 83 ? 4.145 13.036 8.739 1.00 55.97 83 VAL A O 1
ATOM 662 N N . LEU A 1 84 ? 4.426 13.770 10.844 1.00 54.84 84 LEU A N 1
ATOM 663 C CA . LEU A 1 84 ? 4.920 15.113 10.562 1.00 54.84 84 LEU A CA 1
ATOM 664 C C . LEU A 1 84 ? 6.280 15.125 9.842 1.00 54.84 84 LEU A C 1
ATOM 666 O O . LEU A 1 84 ? 7.339 14.931 10.429 1.00 54.84 84 LEU A O 1
ATOM 670 N N . PHE A 1 85 ? 6.166 15.441 8.555 1.00 59.12 85 PHE A N 1
ATOM 671 C CA . PHE A 1 85 ? 6.877 16.519 7.871 1.00 59.12 85 PHE A CA 1
ATOM 672 C C . PHE A 1 85 ? 8.388 16.413 7.730 1.00 59.12 85 PHE A C 1
ATOM 674 O O . PHE A 1 85 ? 9.183 16.835 8.564 1.00 59.12 85 PHE A O 1
ATOM 681 N N . ILE A 1 86 ? 8.761 15.953 6.541 1.00 54.91 86 ILE A N 1
ATOM 682 C CA . ILE A 1 86 ? 10.117 16.043 6.023 1.00 54.91 86 ILE A CA 1
ATOM 683 C C . ILE A 1 86 ? 10.288 17.450 5.437 1.00 54.91 86 ILE A C 1
ATOM 685 O O . ILE A 1 86 ? 9.579 17.783 4.481 1.00 54.91 86 ILE A O 1
ATOM 689 N N . PRO A 1 87 ? 11.198 18.292 5.959 1.00 50.84 87 PRO A N 1
ATOM 690 C CA . PRO A 1 87 ? 11.523 19.547 5.300 1.00 50.84 87 PRO A CA 1
ATOM 691 C C . PRO A 1 87 ? 12.130 19.230 3.929 1.00 50.84 87 PRO A C 1
ATOM 693 O O . PRO A 1 87 ? 13.149 18.539 3.830 1.00 50.84 87 PRO A O 1
ATOM 696 N N . LYS A 1 88 ? 11.500 19.709 2.849 1.00 50.97 88 LYS A N 1
ATOM 697 C CA . LYS A 1 88 ? 12.064 19.584 1.501 1.00 50.97 88 LYS A CA 1
ATOM 698 C C . LYS A 1 88 ? 13.400 20.325 1.459 1.00 50.97 88 LYS A C 1
ATOM 700 O O . LYS A 1 88 ? 13.450 21.548 1.558 1.00 50.97 88 LYS A O 1
ATOM 705 N N . LYS A 1 89 ? 14.503 19.596 1.285 1.00 45.69 89 LYS A N 1
ATOM 706 C CA . LYS A 1 89 ? 15.805 20.210 1.002 1.00 45.69 89 LYS A CA 1
ATOM 707 C C . LYS A 1 89 ? 15.750 20.861 -0.386 1.00 45.69 89 LYS A C 1
ATOM 709 O O . LYS A 1 89 ? 15.707 20.150 -1.385 1.00 45.69 89 LYS A O 1
ATOM 714 N N . GLY A 1 90 ? 15.789 22.195 -0.439 1.00 52.22 90 GLY A N 1
ATOM 715 C CA . GLY A 1 90 ? 16.104 22.950 -1.660 1.00 52.22 90 GLY A CA 1
ATOM 716 C C . GLY A 1 90 ? 14.941 23.598 -2.417 1.00 52.22 90 GLY A C 1
ATOM 717 O O . GLY A 1 90 ? 15.126 23.938 -3.582 1.00 52.22 90 GLY A O 1
ATOM 718 N N . GLN A 1 91 ? 13.775 23.801 -1.801 1.00 44.00 91 GLN A N 1
ATOM 719 C CA . GLN A 1 91 ? 12.710 24.612 -2.399 1.00 44.00 91 GLN A CA 1
ATOM 720 C C . GLN A 1 91 ? 12.118 25.533 -1.331 1.00 44.00 91 GLN A C 1
ATOM 722 O O . GLN A 1 91 ? 11.752 25.066 -0.257 1.00 44.00 91 GLN A O 1
ATOM 727 N N . ASP A 1 92 ? 12.090 26.830 -1.628 1.00 47.56 92 ASP A N 1
ATOM 728 C CA . ASP A 1 92 ? 11.763 27.946 -0.728 1.00 47.56 92 ASP A CA 1
ATOM 729 C C . ASP A 1 92 ? 10.255 28.049 -0.411 1.00 47.56 92 ASP A C 1
ATOM 731 O O . ASP A 1 92 ? 9.688 29.132 -0.344 1.00 47.56 92 ASP A O 1
ATOM 735 N N . ASP A 1 93 ? 9.581 26.909 -0.241 1.00 43.78 93 ASP A N 1
ATOM 736 C CA . ASP A 1 93 ? 8.161 26.857 0.090 1.00 43.78 93 ASP A CA 1
ATOM 737 C C . ASP A 1 93 ? 7.911 25.802 1.170 1.00 43.78 93 ASP A C 1
ATOM 739 O O . ASP A 1 93 ? 8.287 24.632 1.051 1.00 43.78 93 ASP A O 1
ATOM 743 N N . SER A 1 94 ? 7.260 26.240 2.240 1.00 45.56 94 SER A N 1
ATOM 744 C CA . SER A 1 94 ? 6.936 25.537 3.484 1.00 45.56 94 SER A CA 1
ATOM 745 C C . SER A 1 94 ? 5.910 24.404 3.314 1.00 45.56 94 SER A C 1
ATOM 747 O O . SER A 1 94 ? 5.019 24.225 4.143 1.00 45.56 94 SER A O 1
ATOM 749 N N . THR A 1 95 ? 6.005 23.601 2.249 1.00 51.94 95 THR A N 1
ATOM 750 C CA . THR A 1 95 ? 5.108 22.455 2.040 1.00 51.94 95 THR A CA 1
ATOM 751 C C . THR A 1 95 ? 5.588 21.231 2.814 1.00 51.94 95 THR A C 1
ATOM 753 O O . THR A 1 95 ? 6.209 20.296 2.301 1.00 51.94 95 THR A O 1
ATOM 756 N N . GLU A 1 96 ? 5.245 21.258 4.090 1.00 58.94 96 GLU A N 1
ATOM 757 C CA . GLU A 1 96 ? 5.097 20.116 4.976 1.00 58.94 96 GLU A CA 1
ATOM 758 C C . GLU A 1 96 ? 4.475 18.903 4.238 1.00 58.94 96 GLU A C 1
ATOM 760 O O . GLU A 1 96 ? 3.304 18.892 3.858 1.00 58.94 96 GLU A O 1
ATOM 765 N N . THR A 1 97 ? 5.286 17.870 3.966 1.00 70.06 97 THR A N 1
ATOM 766 C CA . THR A 1 97 ? 4.867 16.653 3.244 1.00 70.06 97 THR A CA 1
ATOM 767 C C . THR A 1 97 ? 4.849 15.460 4.202 1.00 70.06 97 THR A C 1
ATOM 769 O O . THR A 1 97 ? 5.861 15.166 4.836 1.00 70.06 97 THR A O 1
ATOM 772 N N . SER A 1 98 ? 3.708 14.770 4.325 1.00 85.06 98 SER A N 1
ATOM 773 C CA . SER A 1 98 ? 3.586 13.559 5.156 1.00 85.06 98 SER A CA 1
ATOM 774 C C . SER A 1 98 ? 4.560 12.467 4.699 1.00 85.06 98 SER A C 1
ATOM 776 O O . SER A 1 98 ? 4.736 12.293 3.489 1.00 85.06 98 SER A O 1
ATOM 778 N N . ILE A 1 99 ? 5.089 11.667 5.629 1.00 88.06 99 ILE A N 1
ATOM 779 C CA . ILE A 1 99 ? 5.998 10.542 5.323 1.00 88.06 99 ILE A CA 1
ATOM 780 C C . ILE A 1 99 ? 5.394 9.579 4.292 1.00 88.06 99 ILE A C 1
ATOM 782 O O . ILE A 1 99 ? 6.082 9.190 3.354 1.00 88.06 99 ILE A O 1
ATOM 786 N N . ALA A 1 100 ? 4.100 9.255 4.401 1.00 91.00 100 ALA A N 1
ATOM 787 C CA . ALA A 1 100 ? 3.429 8.370 3.448 1.00 91.00 100 ALA A CA 1
ATOM 788 C C . ALA A 1 100 ? 3.468 8.915 2.013 1.00 91.00 100 ALA A C 1
ATOM 790 O O . ALA A 1 100 ? 3.806 8.194 1.077 1.00 91.00 100 ALA A O 1
ATOM 791 N N . LYS A 1 101 ? 3.197 10.214 1.845 1.00 92.31 101 LYS A N 1
ATOM 792 C CA . LYS A 1 101 ? 3.302 10.894 0.548 1.00 92.31 101 LYS A CA 1
ATOM 793 C C . LYS A 1 101 ? 4.732 10.879 0.007 1.00 92.31 101 LYS A C 1
ATOM 795 O O . LYS A 1 101 ? 4.929 10.465 -1.131 1.00 92.31 101 LYS A O 1
ATOM 800 N N . ALA A 1 102 ? 5.716 11.264 0.821 1.00 91.19 102 ALA A N 1
ATOM 801 C CA . ALA A 1 102 ? 7.121 11.277 0.410 1.00 91.19 102 ALA A CA 1
ATOM 802 C C . ALA A 1 102 ? 7.623 9.877 0.006 1.00 91.19 102 ALA A C 1
ATOM 804 O O . ALA A 1 102 ? 8.309 9.726 -1.007 1.00 91.19 102 ALA A O 1
ATOM 805 N N . ALA A 1 103 ? 7.232 8.844 0.756 1.00 93.38 103 ALA A N 1
ATOM 806 C CA . ALA A 1 103 ? 7.573 7.457 0.470 1.00 93.38 103 ALA A CA 1
ATOM 807 C C . ALA A 1 103 ? 6.945 6.967 -0.843 1.00 93.38 103 ALA A C 1
ATOM 809 O O . ALA A 1 103 ? 7.653 6.412 -1.678 1.00 93.38 103 ALA A O 1
ATOM 810 N N . VAL A 1 104 ? 5.647 7.214 -1.063 1.00 95.50 104 VAL A N 1
ATOM 811 C CA . VAL A 1 104 ? 4.942 6.813 -2.296 1.00 95.50 104 VAL A CA 1
ATOM 812 C C . VAL A 1 104 ? 5.501 7.536 -3.524 1.00 95.50 104 VAL A C 1
ATOM 814 O O . VAL A 1 104 ? 5.727 6.905 -4.554 1.00 95.50 104 VAL A O 1
ATOM 817 N N . GLU A 1 105 ? 5.782 8.838 -3.424 1.00 94.94 105 GLU A N 1
ATOM 818 C CA . GLU A 1 105 ? 6.403 9.608 -4.512 1.00 94.94 105 GLU A CA 1
ATOM 819 C C . GLU A 1 105 ? 7.810 9.091 -4.837 1.00 94.94 105 GLU A C 1
ATOM 821 O O . GLU A 1 105 ? 8.149 8.914 -6.008 1.00 94.94 105 GLU A O 1
ATOM 826 N N . THR A 1 106 ? 8.609 8.783 -3.812 1.00 95.31 106 THR A N 1
ATOM 827 C CA . THR A 1 106 ? 9.949 8.198 -3.984 1.00 95.31 106 THR A CA 1
ATOM 828 C C . THR A 1 106 ? 9.876 6.818 -4.628 1.00 95.31 106 THR A C 1
ATOM 830 O O . THR A 1 106 ? 10.650 6.528 -5.537 1.00 95.31 106 THR A O 1
ATOM 833 N N . LEU A 1 107 ? 8.915 5.990 -4.215 1.00 96.44 107 LEU A N 1
ATOM 834 C CA . LEU A 1 107 ? 8.698 4.661 -4.776 1.00 96.44 107 LEU A CA 1
ATOM 835 C C . LEU A 1 107 ? 8.326 4.741 -6.259 1.00 96.44 107 LEU A C 1
ATOM 837 O O . LEU A 1 107 ? 8.940 4.068 -7.081 1.00 96.44 107 LEU A O 1
ATOM 841 N N . ASN A 1 108 ? 7.367 5.598 -6.615 1.00 96.50 108 ASN A N 1
ATOM 842 C CA . ASN A 1 108 ? 6.947 5.776 -8.004 1.00 96.50 108 ASN A CA 1
ATOM 843 C C . ASN A 1 108 ? 8.076 6.327 -8.878 1.00 96.50 108 ASN A C 1
ATOM 845 O O . ASN A 1 108 ? 8.263 5.839 -9.989 1.00 96.50 108 ASN A O 1
ATOM 849 N N . LYS A 1 109 ? 8.853 7.291 -8.368 1.00 95.81 109 LYS A N 1
ATOM 850 C CA . LYS A 1 109 ? 10.030 7.822 -9.066 1.00 95.81 109 LYS A CA 1
ATOM 851 C C . LYS A 1 109 ? 11.076 6.734 -9.307 1.00 95.81 109 LYS A C 1
ATOM 853 O O . LYS A 1 109 ? 11.687 6.676 -10.369 1.00 95.81 109 LYS A O 1
ATOM 858 N N . GLU A 1 110 ? 11.280 5.859 -8.330 1.00 96.00 110 GLU A N 1
ATOM 859 C CA . GLU A 1 110 ? 12.247 4.776 -8.454 1.00 96.00 110 GLU A CA 1
ATOM 860 C C . GLU A 1 110 ? 11.759 3.659 -9.387 1.00 96.00 110 GLU A C 1
ATOM 862 O O . GLU A 1 110 ? 12.554 3.099 -10.139 1.00 96.00 110 GLU A O 1
ATOM 867 N N . LEU A 1 111 ? 10.455 3.369 -9.418 1.00 95.81 111 LEU A N 1
ATOM 868 C CA . LEU A 1 111 ? 9.863 2.489 -10.430 1.00 95.81 111 LEU A CA 1
ATOM 869 C C . LEU A 1 111 ? 9.962 3.093 -11.837 1.00 95.81 111 LEU A C 1
ATOM 871 O O . LEU A 1 111 ? 10.313 2.384 -12.777 1.00 95.81 111 LEU A O 1
ATOM 875 N N . GLU A 1 112 ? 9.728 4.400 -11.979 1.00 94.44 112 GLU A N 1
ATOM 876 C CA . GLU A 1 112 ? 9.903 5.137 -13.235 1.00 94.44 112 GLU A CA 1
ATOM 877 C C . GLU A 1 112 ? 11.343 5.027 -1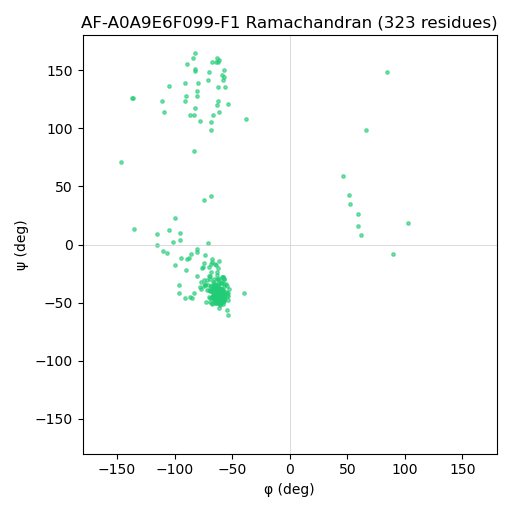3.753 1.00 94.44 112 GLU A C 1
ATOM 879 O O . GLU A 1 112 ? 11.554 4.667 -14.914 1.00 94.44 112 GLU A O 1
ATOM 884 N N . ASN A 1 113 ? 12.338 5.229 -12.884 1.00 93.31 113 ASN A N 1
ATOM 885 C CA . ASN A 1 113 ? 13.754 5.078 -13.232 1.00 93.31 113 ASN A CA 1
ATOM 886 C C . ASN A 1 113 ? 14.100 3.666 -13.731 1.00 93.31 113 ASN A C 1
ATOM 888 O O . ASN A 1 113 ? 14.971 3.509 -14.589 1.00 93.31 113 ASN A O 1
ATOM 892 N N . GLN A 1 114 ? 13.413 2.646 -13.213 1.00 92.94 114 GLN A N 1
ATOM 893 C CA . GLN A 1 114 ? 13.622 1.243 -13.568 1.00 92.94 114 GLN A CA 1
ATOM 894 C C . GLN A 1 114 ? 12.843 0.796 -14.818 1.00 92.94 114 GLN A C 1
ATOM 896 O O . GLN A 1 114 ? 13.090 -0.302 -15.324 1.00 92.94 114 GLN A O 1
ATOM 901 N N . THR A 1 115 ? 11.948 1.627 -15.369 1.00 93.25 115 THR A N 1
ATOM 902 C CA . THR A 1 115 ? 11.141 1.269 -16.554 1.00 93.25 115 THR A CA 1
ATOM 903 C C . THR A 1 115 ? 11.946 0.776 -17.759 1.00 93.25 115 THR A C 1
ATOM 905 O O . THR A 1 115 ? 11.486 -0.183 -18.388 1.00 93.25 115 THR A O 1
ATOM 908 N N . PRO A 1 116 ? 13.140 1.317 -18.093 1.00 93.06 116 PRO A N 1
ATOM 909 C CA . PRO A 1 116 ? 13.901 0.798 -19.224 1.00 93.06 116 PRO A CA 1
ATOM 910 C C . PRO A 1 116 ? 14.433 -0.616 -18.976 1.00 93.06 116 PRO A C 1
ATOM 912 O O . PRO A 1 116 ? 14.392 -1.448 -19.880 1.00 93.06 116 PRO A O 1
ATOM 915 N N . ASP A 1 117 ? 14.900 -0.906 -17.754 1.00 92.19 117 ASP A N 1
ATOM 916 C CA . ASP A 1 117 ? 15.346 -2.256 -17.380 1.00 92.19 117 ASP A CA 1
ATOM 917 C C . ASP A 1 117 ? 14.173 -3.236 -17.441 1.00 92.19 117 ASP A C 1
ATOM 919 O O . ASP A 1 117 ? 14.296 -4.331 -17.987 1.00 92.19 117 ASP A O 1
ATOM 923 N N . MET A 1 118 ? 12.996 -2.814 -16.973 1.00 91.94 118 MET A N 1
ATOM 924 C CA . MET A 1 118 ? 11.793 -3.630 -17.079 1.00 91.94 118 MET A CA 1
ATOM 925 C C . MET A 1 118 ? 11.438 -3.957 -18.529 1.00 91.94 118 MET A C 1
ATOM 927 O O . MET A 1 118 ? 11.217 -5.125 -18.849 1.00 91.94 118 MET A O 1
ATOM 931 N N . ALA A 1 119 ? 11.429 -2.963 -19.418 1.00 93.44 119 ALA A N 1
ATOM 932 C CA . ALA A 1 119 ? 11.157 -3.186 -20.834 1.00 93.44 119 ALA A CA 1
ATOM 933 C C . ALA A 1 119 ? 12.149 -4.182 -21.456 1.00 93.44 119 ALA A C 1
ATOM 935 O O . ALA A 1 119 ? 11.733 -5.098 -22.164 1.00 93.44 119 ALA A O 1
ATOM 936 N N . LEU A 1 120 ? 13.443 -4.067 -21.136 1.00 91.69 120 LEU A N 1
ATOM 937 C CA . LEU A 1 120 ? 14.470 -5.007 -21.597 1.00 91.69 120 LEU A CA 1
ATOM 938 C C . LEU A 1 120 ? 14.228 -6.431 -21.092 1.00 91.69 120 LEU A C 1
ATOM 940 O O . LEU A 1 120 ? 14.358 -7.392 -21.854 1.00 91.69 120 LEU A O 1
ATOM 944 N N . ARG A 1 121 ? 13.842 -6.596 -19.824 1.00 91.31 121 ARG A N 1
ATOM 945 C CA . ARG A 1 121 ? 13.529 -7.923 -19.282 1.00 91.31 121 ARG A CA 1
ATOM 946 C C . ARG A 1 121 ? 12.265 -8.517 -19.889 1.00 91.31 121 ARG A C 1
ATOM 948 O O . ARG A 1 121 ? 12.223 -9.729 -20.098 1.00 91.31 121 ARG A O 1
ATOM 955 N N . ILE A 1 122 ? 11.258 -7.697 -20.181 1.00 91.50 122 ILE A N 1
ATOM 956 C CA . ILE A 1 122 ? 10.052 -8.146 -20.881 1.00 91.50 122 ILE A CA 1
ATOM 957 C C . ILE A 1 122 ? 10.415 -8.573 -22.307 1.00 91.50 122 ILE A C 1
ATOM 959 O O . ILE A 1 122 ? 10.055 -9.682 -22.688 1.00 91.50 122 ILE A O 1
ATOM 963 N N . LEU A 1 123 ? 11.198 -7.780 -23.049 1.00 91.12 123 LEU A N 1
ATOM 964 C CA . LEU A 1 123 ? 11.711 -8.157 -24.376 1.00 91.12 123 LEU A CA 1
ATOM 965 C C . LEU A 1 123 ? 12.483 -9.478 -24.354 1.00 91.12 123 LEU A C 1
ATOM 967 O O . LEU A 1 123 ? 12.349 -10.289 -25.263 1.00 91.12 123 LEU A O 1
ATOM 971 N N . CYS A 1 124 ? 13.292 -9.701 -23.320 1.00 90.19 124 CYS A N 1
ATOM 972 C CA . CYS A 1 124 ? 14.096 -10.911 -23.191 1.00 90.19 124 CYS A CA 1
ATOM 973 C C . CYS A 1 124 ? 13.234 -12.155 -22.905 1.00 90.19 124 CYS A C 1
ATOM 975 O O . CYS A 1 124 ? 13.417 -13.212 -23.517 1.00 90.19 124 CYS A O 1
ATOM 977 N N . ASN A 1 125 ? 12.284 -12.033 -21.975 1.00 89.38 125 ASN A N 1
ATOM 978 C CA . ASN A 1 125 ? 11.537 -13.181 -21.463 1.00 89.38 125 ASN A CA 1
ATOM 979 C C . ASN A 1 125 ? 10.248 -13.450 -22.246 1.00 89.38 125 ASN A C 1
ATOM 981 O O . ASN A 1 125 ? 9.981 -14.596 -22.586 1.00 89.38 125 ASN A O 1
ATOM 985 N N . ASN A 1 126 ? 9.458 -12.409 -22.519 1.00 88.12 126 ASN A N 1
ATOM 986 C CA . ASN A 1 126 ? 8.140 -12.484 -23.152 1.00 88.12 126 ASN A CA 1
ATOM 987 C C . ASN A 1 126 ? 7.887 -11.245 -24.040 1.00 88.12 126 ASN A C 1
ATOM 989 O O . ASN A 1 126 ? 7.055 -10.400 -23.687 1.00 88.12 126 ASN A O 1
ATOM 993 N N . PRO A 1 127 ? 8.578 -11.117 -25.189 1.00 88.69 127 PRO A N 1
ATOM 994 C CA . PRO A 1 127 ? 8.499 -9.920 -26.030 1.00 88.69 127 PRO A CA 1
ATOM 995 C C . PRO A 1 127 ? 7.079 -9.587 -26.513 1.00 88.69 127 PRO A C 1
ATOM 997 O O . PRO A 1 127 ? 6.746 -8.414 -26.649 1.00 88.69 127 PRO A O 1
ATOM 1000 N N . ASN A 1 128 ? 6.207 -10.592 -26.653 1.00 88.81 128 ASN A N 1
ATOM 1001 C CA . ASN A 1 128 ? 4.799 -10.431 -27.047 1.00 88.81 128 ASN A CA 1
ATOM 1002 C C . ASN A 1 128 ? 3.954 -9.590 -26.067 1.00 88.81 128 ASN A C 1
ATOM 1004 O O . ASN A 1 128 ? 2.829 -9.216 -26.389 1.00 88.81 128 ASN A O 1
ATOM 1008 N N . LEU A 1 129 ? 4.443 -9.323 -24.850 1.00 90.81 129 LEU A N 1
ATOM 1009 C CA . LEU A 1 129 ? 3.742 -8.458 -23.896 1.00 90.81 129 LEU A CA 1
ATOM 1010 C C . LEU A 1 129 ? 3.876 -6.969 -24.242 1.00 90.81 129 LEU A C 1
ATOM 1012 O O . LEU A 1 129 ? 3.056 -6.164 -23.784 1.00 90.81 129 LEU A O 1
ATOM 1016 N N . ILE A 1 130 ? 4.876 -6.603 -25.046 1.00 91.50 130 ILE A N 1
ATOM 1017 C CA . ILE A 1 130 ? 5.081 -5.227 -25.494 1.00 91.50 130 ILE A CA 1
ATOM 1018 C C . ILE A 1 130 ? 4.141 -4.940 -26.669 1.00 91.50 130 ILE A C 1
ATOM 1020 O O . ILE A 1 130 ? 4.140 -5.702 -27.632 1.00 91.50 130 ILE A O 1
ATOM 1024 N N . PRO A 1 131 ? 3.341 -3.857 -26.622 1.00 92.12 131 PRO A N 1
ATOM 1025 C CA . PRO A 1 131 ? 2.508 -3.460 -27.754 1.00 92.12 131 PRO A CA 1
ATOM 1026 C C . PRO A 1 131 ? 3.325 -3.221 -29.027 1.00 92.12 131 PRO A C 1
ATOM 1028 O O . PRO A 1 131 ? 4.388 -2.599 -28.960 1.00 92.12 131 PRO A O 1
ATOM 1031 N N . ASP A 1 132 ? 2.772 -3.579 -30.186 1.00 91.50 132 ASP A N 1
ATOM 1032 C CA . ASP A 1 132 ? 3.417 -3.360 -31.490 1.00 91.50 132 ASP A CA 1
ATOM 1033 C C . ASP A 1 132 ? 3.810 -1.891 -31.717 1.00 91.50 132 ASP A C 1
ATOM 1035 O O . ASP A 1 132 ? 4.877 -1.607 -32.252 1.00 91.50 132 ASP A O 1
ATOM 1039 N N . THR A 1 133 ? 2.999 -0.945 -31.233 1.00 92.56 133 THR A N 1
ATOM 1040 C CA . THR A 1 133 ? 3.282 0.500 -31.292 1.00 92.56 133 THR A CA 1
ATOM 1041 C C . THR A 1 133 ? 4.526 0.900 -30.496 1.00 92.56 133 THR A C 1
ATOM 1043 O O . THR A 1 133 ? 5.285 1.787 -30.887 1.00 92.56 133 THR A O 1
ATOM 1046 N N . ASN A 1 134 ? 4.750 0.267 -29.345 1.00 93.00 134 ASN A N 1
ATOM 1047 C CA . ASN A 1 134 ? 5.926 0.523 -28.519 1.00 93.00 134 ASN A CA 1
ATOM 1048 C C . ASN A 1 134 ? 7.153 -0.185 -29.094 1.00 93.00 134 ASN A C 1
ATOM 1050 O O . ASN A 1 134 ? 8.244 0.382 -29.083 1.00 93.00 134 ASN A O 1
ATOM 1054 N N . LEU A 1 135 ? 6.968 -1.383 -29.645 1.00 91.88 135 LEU A N 1
ATOM 1055 C CA . LEU A 1 135 ? 8.014 -2.117 -30.341 1.00 91.88 135 LEU A CA 1
ATOM 1056 C C . LEU A 1 135 ? 8.505 -1.369 -31.587 1.00 91.88 135 LEU A C 1
ATOM 1058 O O . LEU A 1 135 ? 9.714 -1.252 -31.777 1.00 91.88 135 LEU A O 1
ATOM 1062 N N . SER A 1 136 ? 7.602 -0.820 -32.404 1.00 91.44 136 SER A N 1
ATOM 1063 C CA . SER A 1 136 ? 7.979 0.004 -33.557 1.00 91.44 136 SER A CA 1
ATOM 1064 C C . SER A 1 136 ? 8.780 1.224 -33.116 1.00 91.44 136 SER A C 1
ATOM 1066 O O . SER A 1 136 ? 9.849 1.474 -33.654 1.00 91.44 136 SER A O 1
ATOM 1068 N N . THR A 1 137 ? 8.353 1.896 -32.042 1.00 92.81 137 THR A N 1
ATOM 1069 C CA . THR A 1 137 ? 9.075 3.048 -31.475 1.00 92.81 137 THR A CA 1
ATOM 1070 C C . THR A 1 137 ? 10.490 2.683 -31.003 1.00 92.81 137 THR A C 1
ATOM 1072 O O . THR A 1 137 ? 11.422 3.470 -31.169 1.00 92.81 137 THR A O 1
ATOM 1075 N N . ILE A 1 138 ? 10.677 1.494 -30.416 1.00 92.81 138 ILE A N 1
ATOM 1076 C CA . ILE A 1 138 ? 12.007 0.992 -30.028 1.00 92.81 138 ILE A CA 1
ATOM 1077 C C . ILE A 1 138 ? 12.872 0.769 -31.270 1.00 92.81 138 ILE A C 1
ATOM 1079 O O . ILE A 1 138 ? 14.026 1.190 -31.298 1.00 92.81 138 ILE A O 1
ATOM 1083 N N . VAL A 1 139 ? 12.320 0.130 -32.298 1.00 92.12 139 VAL A N 1
ATOM 1084 C CA . VAL A 1 139 ? 13.039 -0.186 -33.538 1.00 92.12 139 VAL A CA 1
ATOM 1085 C C . VAL A 1 139 ? 13.395 1.080 -34.316 1.00 92.12 139 VAL A C 1
ATOM 1087 O O . VAL A 1 139 ? 14.521 1.204 -34.792 1.00 92.12 139 VAL A O 1
ATOM 1090 N N . ASP A 1 140 ? 12.503 2.066 -34.357 1.00 91.88 140 ASP A N 1
ATOM 1091 C CA . ASP A 1 140 ? 12.782 3.386 -34.921 1.00 91.88 140 ASP A CA 1
ATOM 1092 C C . ASP A 1 140 ? 13.941 4.062 -34.176 1.00 91.88 140 ASP A C 1
ATOM 1094 O O . ASP A 1 140 ? 14.872 4.572 -34.801 1.00 91.88 140 ASP A O 1
ATOM 1098 N N . ALA A 1 141 ? 13.952 3.999 -32.839 1.00 91.12 141 ALA A N 1
ATOM 1099 C CA . ALA A 1 141 ? 15.047 4.532 -32.028 1.00 91.12 141 ALA A CA 1
ATOM 1100 C C . ALA A 1 141 ? 16.383 3.802 -32.262 1.00 91.12 141 ALA A C 1
ATOM 1102 O O . ALA A 1 141 ? 17.443 4.429 -32.240 1.00 91.12 141 ALA A O 1
ATOM 1103 N N . VAL A 1 142 ? 16.352 2.492 -32.520 1.00 89.06 142 VAL A N 1
ATOM 1104 C CA . VAL A 1 142 ? 17.536 1.725 -32.939 1.00 89.06 142 VAL A CA 1
ATOM 1105 C C . VAL A 1 142 ? 18.019 2.195 -34.307 1.00 89.06 142 VAL A C 1
ATOM 1107 O O . VAL A 1 142 ? 19.198 2.506 -34.465 1.00 89.06 142 VAL A O 1
ATOM 1110 N N . ASN A 1 143 ? 17.116 2.304 -35.281 1.00 89.19 143 ASN A N 1
ATOM 1111 C CA . ASN A 1 143 ? 17.442 2.692 -36.651 1.00 89.19 143 ASN A CA 1
ATOM 1112 C C . ASN A 1 143 ? 18.024 4.110 -36.738 1.00 89.19 143 ASN A C 1
ATOM 1114 O O . ASN A 1 143 ? 18.926 4.337 -37.541 1.00 89.19 143 ASN A O 1
ATOM 1118 N N . LEU A 1 144 ? 17.599 5.038 -35.873 1.00 86.44 144 LEU A N 1
ATOM 1119 C CA . LEU A 1 144 ? 18.205 6.373 -35.757 1.00 86.44 144 LEU A CA 1
ATOM 1120 C C . LEU A 1 144 ? 19.687 6.330 -35.350 1.00 86.44 144 LEU A C 1
ATOM 1122 O O . LEU A 1 144 ? 20.458 7.208 -35.734 1.00 86.44 144 LEU A O 1
ATOM 1126 N N . ASN A 1 145 ? 20.097 5.305 -34.600 1.00 80.50 145 ASN A N 1
ATOM 1127 C CA . ASN A 1 145 ? 21.485 5.113 -34.182 1.00 80.50 145 ASN A CA 1
ATOM 1128 C C . ASN A 1 145 ? 22.324 4.330 -35.211 1.00 80.50 145 ASN A C 1
ATOM 1130 O O . ASN A 1 145 ? 23.556 4.310 -35.123 1.00 80.50 145 ASN A O 1
ATOM 1134 N N . ILE A 1 146 ? 21.691 3.713 -36.215 1.00 80.69 146 ILE A N 1
ATOM 1135 C CA . ILE A 1 146 ? 22.376 3.001 -37.296 1.00 80.69 146 ILE A CA 1
ATOM 1136 C C . ILE A 1 146 ? 22.736 3.999 -38.404 1.00 80.69 146 ILE A C 1
ATOM 1138 O O . ILE A 1 146 ? 21.888 4.489 -39.140 1.00 80.69 146 ILE A O 1
ATOM 1142 N N . LYS A 1 147 ? 24.036 4.263 -38.583 1.00 71.94 147 LYS A N 1
ATOM 1143 C CA . LYS A 1 147 ? 24.538 5.216 -39.597 1.00 71.94 147 LYS A CA 1
ATOM 1144 C C . LYS A 1 147 ? 24.332 4.775 -41.057 1.00 71.94 147 LYS A C 1
ATOM 1146 O O . LYS A 1 147 ? 24.516 5.593 -41.951 1.00 71.94 147 LYS A O 1
ATOM 1151 N N . ASN A 1 148 ? 24.017 3.502 -41.312 1.00 73.50 148 ASN A N 1
ATOM 1152 C CA . ASN A 1 148 ? 23.837 2.957 -42.661 1.00 73.50 148 ASN A CA 1
ATOM 1153 C C . ASN A 1 148 ? 22.348 2.639 -42.937 1.00 73.50 148 ASN A C 1
ATOM 1155 O O . ASN A 1 148 ? 21.830 1.702 -42.326 1.00 73.50 148 ASN A O 1
ATOM 1159 N N . PRO A 1 149 ? 21.684 3.345 -43.874 1.00 66.25 149 PRO A N 1
ATOM 1160 C CA . PRO A 1 149 ? 20.281 3.116 -44.235 1.00 66.25 149 PRO A CA 1
ATOM 1161 C C . PRO A 1 149 ? 19.965 1.685 -44.697 1.00 66.25 149 PRO A C 1
ATOM 1163 O O . PRO A 1 149 ? 18.866 1.200 -44.459 1.00 66.25 149 PRO A O 1
ATOM 1166 N N . GLU A 1 150 ? 20.925 0.977 -45.300 1.00 68.81 150 GLU A N 1
ATOM 1167 C CA . GLU A 1 150 ? 20.738 -0.407 -45.774 1.00 68.81 150 GLU A CA 1
ATOM 1168 C C . GLU A 1 150 ? 20.704 -1.442 -44.636 1.00 68.81 150 GLU A C 1
ATOM 1170 O O . GLU A 1 150 ? 20.397 -2.609 -44.864 1.00 68.81 150 GLU A O 1
ATOM 1175 N N . ARG A 1 151 ? 21.027 -1.034 -43.400 1.00 72.06 151 ARG A N 1
ATOM 1176 C CA . ARG A 1 151 ? 21.000 -1.885 -42.198 1.00 72.06 151 ARG A CA 1
ATOM 1177 C C . ARG A 1 151 ? 19.809 -1.602 -41.285 1.00 72.06 151 ARG A C 1
ATOM 1179 O O . ARG A 1 151 ? 19.821 -2.048 -40.139 1.00 72.06 151 ARG A O 1
ATOM 1186 N N . GLN A 1 152 ? 18.814 -0.849 -41.753 1.00 81.19 152 GLN A N 1
ATOM 1187 C CA . GLN A 1 152 ? 17.593 -0.636 -40.982 1.00 81.19 152 GLN A CA 1
ATOM 1188 C C . GLN A 1 152 ? 16.869 -1.963 -40.757 1.00 81.19 152 GLN A C 1
ATOM 1190 O O . GLN A 1 152 ? 16.740 -2.789 -41.660 1.00 81.19 152 GLN A O 1
ATOM 1195 N N . ILE A 1 153 ? 16.409 -2.164 -39.529 1.00 85.62 153 ILE A N 1
ATOM 1196 C CA . ILE A 1 153 ? 15.746 -3.390 -39.096 1.00 85.62 153 ILE A CA 1
ATOM 1197 C C . ILE A 1 153 ? 14.248 -3.090 -38.986 1.00 85.62 153 ILE A C 1
ATOM 1199 O O . ILE A 1 153 ? 13.869 -2.034 -38.482 1.00 85.62 153 ILE A O 1
ATOM 1203 N N . SER A 1 154 ? 13.387 -3.992 -39.464 1.00 88.38 154 SER A N 1
ATOM 1204 C CA . SER A 1 154 ? 11.940 -3.907 -39.228 1.00 88.38 154 SER A CA 1
ATOM 1205 C C . SER A 1 154 ? 11.570 -4.515 -37.871 1.00 88.38 154 SER A C 1
ATOM 1207 O O . SER A 1 154 ? 12.305 -5.339 -37.328 1.00 88.38 154 SER A O 1
ATOM 1209 N N . SER A 1 155 ? 10.396 -4.179 -37.327 1.00 86.69 155 SER A N 1
ATOM 1210 C CA . SER A 1 155 ? 9.937 -4.762 -36.056 1.00 86.69 155 SER A CA 1
ATOM 1211 C C . SER A 1 155 ? 9.788 -6.281 -36.094 1.00 86.69 155 SER A C 1
ATOM 1213 O O . SER A 1 155 ? 10.075 -6.940 -35.098 1.00 86.69 155 SER A O 1
ATOM 1215 N N . THR A 1 156 ? 9.406 -6.842 -37.243 1.00 86.50 156 THR A N 1
ATOM 1216 C CA . THR A 1 156 ? 9.314 -8.294 -37.435 1.00 86.50 156 THR A CA 1
ATOM 1217 C C . THR A 1 156 ? 10.689 -8.949 -37.397 1.00 86.50 156 THR A C 1
ATOM 1219 O O . THR A 1 156 ? 10.902 -9.852 -36.598 1.00 86.50 156 THR A O 1
ATOM 1222 N N . VAL A 1 157 ? 11.655 -8.428 -38.162 1.00 88.12 157 VAL A N 1
ATOM 1223 C CA . VAL A 1 157 ? 13.029 -8.955 -38.193 1.00 88.12 157 VAL A CA 1
ATOM 1224 C C . VAL A 1 157 ? 13.696 -8.824 -36.823 1.00 88.12 157 VAL A C 1
ATOM 1226 O O . VAL A 1 157 ? 14.381 -9.742 -36.380 1.00 88.12 157 VAL A O 1
ATOM 1229 N N . PHE A 1 158 ? 13.465 -7.712 -36.122 1.00 88.81 158 PHE A N 1
ATOM 1230 C CA . PHE A 1 158 ? 13.964 -7.519 -34.764 1.00 88.81 158 PHE A CA 1
ATOM 1231 C C . PHE A 1 158 ? 13.419 -8.583 -33.801 1.00 88.81 158 PHE A C 1
ATOM 1233 O O . PHE A 1 158 ? 14.192 -9.196 -33.067 1.00 88.81 158 PHE A O 1
ATOM 1240 N N . LEU A 1 159 ? 12.106 -8.837 -33.811 1.00 87.88 159 LEU A N 1
ATOM 1241 C CA . LEU A 1 159 ? 11.512 -9.873 -32.963 1.00 87.88 159 LEU A CA 1
ATOM 1242 C C . LEU A 1 159 ? 11.967 -11.278 -33.346 1.00 87.88 159 LEU A C 1
ATOM 1244 O O . LEU A 1 159 ? 12.243 -12.074 -32.452 1.00 87.88 159 LEU A O 1
ATOM 1248 N N . ASP A 1 160 ? 12.064 -11.581 -34.638 1.00 88.31 160 ASP A N 1
ATOM 1249 C CA . ASP A 1 160 ? 12.531 -12.880 -35.121 1.00 88.31 160 ASP A CA 1
ATOM 1250 C C . ASP A 1 160 ? 13.962 -13.156 -34.639 1.00 88.31 160 ASP A C 1
ATOM 1252 O O . ASP A 1 160 ? 14.253 -14.247 -34.152 1.00 88.31 160 ASP A O 1
ATOM 1256 N N . GLU A 1 161 ? 14.834 -12.146 -34.659 1.00 88.00 161 GLU A N 1
ATOM 1257 C CA . GLU A 1 161 ? 16.191 -12.217 -34.108 1.00 88.00 161 GLU A CA 1
ATOM 1258 C C . GLU A 1 161 ? 16.228 -12.375 -32.580 1.00 88.00 161 GLU A C 1
ATOM 1260 O O . GLU A 1 161 ? 17.076 -13.090 -32.036 1.00 88.00 161 GLU A O 1
ATOM 1265 N N . VAL A 1 162 ? 15.327 -11.718 -31.847 1.00 87.94 162 VAL A N 1
ATOM 1266 C CA . VAL A 1 162 ? 15.217 -11.924 -30.393 1.00 87.94 162 VAL A CA 1
ATOM 1267 C C . VAL A 1 162 ? 14.739 -13.350 -30.096 1.00 87.94 162 VAL A C 1
ATOM 1269 O O . VAL A 1 162 ? 15.302 -14.025 -29.233 1.00 87.94 162 VAL A O 1
ATOM 1272 N N . ASN A 1 163 ? 13.739 -13.834 -30.832 1.00 87.75 163 ASN A N 1
ATOM 1273 C CA . ASN A 1 163 ? 13.114 -15.136 -30.615 1.00 87.75 163 ASN A CA 1
ATOM 1274 C C . ASN A 1 163 ? 13.986 -16.311 -31.082 1.00 87.75 163 ASN A C 1
ATOM 1276 O O . ASN A 1 163 ? 13.926 -17.380 -30.469 1.00 87.75 163 ASN A O 1
ATOM 1280 N N . SER A 1 164 ? 14.819 -16.124 -32.113 1.00 88.75 164 SER A N 1
ATOM 1281 C CA . SER A 1 164 ? 15.730 -17.155 -32.634 1.00 88.75 164 SER A CA 1
ATOM 1282 C C . SER A 1 164 ? 16.780 -17.593 -31.607 1.00 88.75 164 SER A C 1
ATOM 1284 O O . SER A 1 164 ? 17.284 -18.717 -31.659 1.00 88.75 164 SER A O 1
ATOM 1286 N N . ARG A 1 165 ? 17.078 -16.741 -30.620 1.00 86.94 165 ARG A N 1
ATOM 1287 C CA . ARG A 1 165 ? 17.973 -17.054 -29.503 1.00 86.94 165 ARG A CA 1
ATOM 1288 C C . ARG A 1 165 ? 17.199 -17.810 -28.427 1.00 86.94 165 ARG A C 1
ATOM 1290 O O . ARG A 1 165 ? 16.326 -17.243 -27.778 1.00 86.94 165 ARG A O 1
ATOM 1297 N N . GLN A 1 166 ? 17.505 -19.091 -28.224 1.00 75.75 166 GLN A N 1
ATOM 1298 C CA . GLN A 1 166 ? 16.740 -19.933 -27.292 1.00 75.75 166 GLN A CA 1
ATOM 1299 C C . GLN A 1 166 ? 17.016 -19.626 -25.812 1.00 75.75 166 GLN A C 1
ATOM 1301 O O . GLN A 1 166 ? 16.093 -19.690 -25.004 1.00 75.75 166 GLN A O 1
ATOM 1306 N N . GLU A 1 167 ? 18.248 -19.253 -25.446 1.00 84.31 167 GLU A N 1
ATOM 1307 C CA . GLU A 1 167 ? 18.590 -18.999 -24.042 1.00 84.31 167 GLU A CA 1
ATOM 1308 C C . GLU A 1 167 ? 18.393 -17.530 -23.622 1.00 84.31 167 GLU A C 1
ATOM 1310 O O . GLU A 1 167 ? 18.820 -16.619 -24.345 1.00 84.31 167 GLU A O 1
ATOM 1315 N N . PRO A 1 168 ? 17.851 -17.270 -22.411 1.00 82.88 168 PRO A N 1
ATOM 1316 C CA . PRO A 1 168 ? 17.684 -15.915 -21.873 1.00 82.88 168 PRO A CA 1
ATOM 1317 C C . PRO A 1 168 ? 18.985 -15.106 -21.820 1.00 82.88 168 PRO A C 1
ATOM 1319 O O . PRO A 1 168 ? 18.981 -13.894 -22.030 1.00 82.88 168 PRO A O 1
ATOM 1322 N N . PHE A 1 169 ? 20.116 -15.772 -21.573 1.00 86.56 169 PHE A N 1
ATOM 1323 C CA . PHE A 1 169 ? 21.425 -15.124 -21.568 1.00 86.56 169 PHE A CA 1
ATOM 1324 C C . PHE A 1 169 ? 21.767 -14.537 -22.945 1.00 86.56 169 PHE A C 1
ATOM 1326 O O . PHE A 1 169 ? 22.063 -13.349 -23.055 1.00 86.56 169 PHE A O 1
ATOM 1333 N N . HIS A 1 170 ? 21.641 -15.333 -24.010 1.00 88.56 170 HIS A N 1
ATOM 1334 C CA . HIS A 1 170 ? 21.934 -14.887 -25.373 1.00 88.56 170 HIS A CA 1
ATOM 1335 C C . HIS A 1 170 ? 20.988 -13.782 -25.854 1.00 88.56 170 HIS A C 1
ATOM 1337 O O . HIS A 1 170 ? 21.429 -12.858 -26.538 1.00 88.56 170 HIS A O 1
ATOM 1343 N N . ARG A 1 171 ? 19.704 -13.838 -25.472 1.00 89.25 171 ARG A N 1
ATOM 1344 C CA . ARG A 1 171 ? 18.750 -12.747 -25.735 1.00 89.25 171 ARG A CA 1
ATOM 1345 C C . ARG A 1 171 ? 19.174 -11.452 -25.057 1.00 89.25 171 ARG A C 1
ATOM 1347 O O . ARG A 1 171 ? 19.193 -10.407 -25.700 1.00 89.25 171 ARG A O 1
ATOM 1354 N N . SER A 1 172 ? 19.545 -11.528 -23.781 1.00 87.31 172 SER A N 1
ATOM 1355 C CA . SER A 1 172 ? 19.997 -10.372 -23.006 1.00 87.31 172 SER A CA 1
ATOM 1356 C C . SER A 1 172 ? 21.243 -9.730 -23.615 1.00 87.31 172 SER A C 1
ATOM 1358 O O . SER A 1 172 ? 21.260 -8.521 -23.829 1.00 87.31 172 SER A O 1
ATOM 1360 N N . GLU A 1 173 ? 22.256 -10.526 -23.969 1.00 87.75 173 GLU A N 1
ATOM 1361 C CA . GLU A 1 173 ? 23.482 -10.010 -24.592 1.00 87.75 173 GLU A CA 1
ATOM 1362 C C . GLU A 1 173 ? 23.208 -9.348 -25.947 1.00 87.75 173 GLU A C 1
ATOM 1364 O O . GLU A 1 173 ? 23.692 -8.248 -26.203 1.00 87.75 173 GLU A O 1
ATOM 1369 N N . TYR A 1 174 ? 22.353 -9.940 -26.783 1.00 90.25 174 TYR A N 1
ATOM 1370 C CA . TYR A 1 174 ? 21.946 -9.303 -28.035 1.00 90.25 174 TYR A CA 1
ATOM 1371 C C . TYR A 1 174 ? 21.223 -7.973 -27.825 1.00 90.25 174 TYR A C 1
ATOM 1373 O O . TYR A 1 174 ? 21.558 -6.976 -28.467 1.00 90.25 174 TYR A O 1
ATOM 1381 N N . LEU A 1 175 ? 20.247 -7.945 -26.914 1.00 90.44 175 LEU A N 1
ATOM 1382 C CA . LEU A 1 175 ? 19.505 -6.729 -26.602 1.00 90.44 175 LEU A CA 1
ATOM 1383 C C . LEU A 1 175 ? 20.449 -5.636 -26.092 1.00 90.44 175 LEU A C 1
ATOM 1385 O O . LEU A 1 175 ? 20.305 -4.492 -26.504 1.00 90.44 175 LEU A O 1
ATOM 1389 N N . LYS A 1 176 ? 21.464 -5.972 -25.286 1.00 88.62 176 LYS A N 1
ATOM 1390 C CA . LYS A 1 176 ? 22.503 -5.015 -24.868 1.00 88.62 176 LYS A CA 1
ATOM 1391 C C . LYS A 1 176 ? 23.341 -4.508 -26.041 1.00 88.62 176 LYS A C 1
ATOM 1393 O O . LYS A 1 176 ? 23.668 -3.325 -26.063 1.00 88.62 176 LYS A O 1
ATOM 1398 N N . CYS A 1 177 ? 23.685 -5.362 -27.006 1.00 86.00 177 CYS A N 1
ATOM 1399 C CA . CYS A 1 177 ? 24.435 -4.945 -28.193 1.00 86.00 177 CYS A CA 1
ATOM 1400 C C . CYS A 1 177 ? 23.651 -3.953 -29.062 1.00 86.00 177 CYS A C 1
ATOM 1402 O O . CYS A 1 177 ? 24.250 -3.025 -29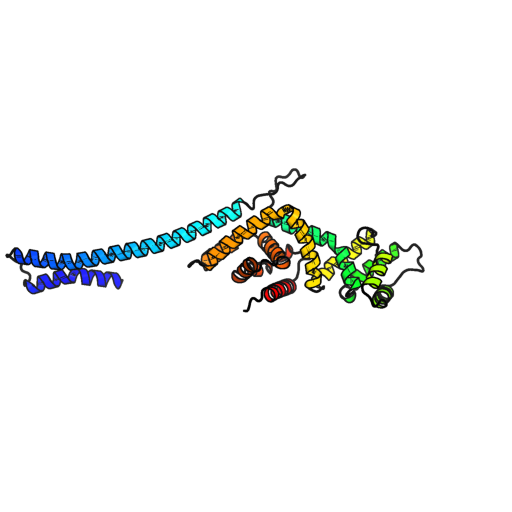.598 1.00 86.00 177 CYS A O 1
ATOM 1404 N N . ILE A 1 178 ? 22.336 -4.143 -29.206 1.00 87.69 178 ILE A N 1
ATOM 1405 C CA . ILE A 1 178 ? 21.499 -3.296 -30.069 1.00 87.69 178 ILE A CA 1
ATOM 1406 C C . ILE A 1 178 ? 20.985 -2.052 -29.348 1.00 87.69 178 ILE A C 1
ATOM 1408 O O . ILE A 1 178 ? 21.009 -0.957 -29.903 1.00 87.69 178 ILE A O 1
ATOM 1412 N N . LEU A 1 179 ? 20.491 -2.221 -28.126 1.00 89.19 179 LEU A N 1
ATOM 1413 C CA . LEU A 1 179 ? 19.798 -1.173 -27.377 1.00 89.19 179 LEU A CA 1
ATOM 1414 C C . LEU A 1 179 ? 20.740 -0.406 -26.441 1.00 89.19 179 LEU A C 1
ATOM 1416 O O . LEU A 1 179 ? 20.371 0.641 -25.913 1.00 89.19 179 LEU A O 1
ATOM 1420 N N . GLY A 1 180 ? 21.958 -0.909 -26.240 1.00 83.69 180 GLY A N 1
ATOM 1421 C CA . GLY A 1 180 ? 22.868 -0.451 -25.201 1.00 83.69 180 GLY A CA 1
ATOM 1422 C C . GLY A 1 180 ? 22.586 -1.132 -23.859 1.00 83.69 180 GLY A C 1
ATOM 1423 O O . GLY A 1 180 ? 21.451 -1.485 -23.524 1.00 83.69 180 GLY A O 1
ATOM 1424 N N . GLY A 1 181 ? 23.643 -1.318 -23.068 1.00 78.44 181 GLY A N 1
ATOM 1425 C CA . GLY A 1 181 ? 23.518 -1.785 -21.688 1.00 78.44 181 GLY A CA 1
ATOM 1426 C C . GLY A 1 181 ? 22.749 -0.792 -20.812 1.00 78.44 181 GLY A C 1
ATOM 1427 O O . GLY A 1 181 ? 22.649 0.392 -21.139 1.00 78.44 181 GLY A O 1
ATOM 1428 N N . VAL A 1 182 ? 22.228 -1.268 -19.677 1.00 73.94 182 VAL A N 1
ATOM 1429 C CA . VAL A 1 182 ? 21.537 -0.427 -18.685 1.00 73.94 182 VAL A CA 1
ATOM 1430 C C . VAL A 1 182 ? 22.426 0.751 -18.282 1.00 73.94 182 VAL A C 1
ATOM 1432 O O . VAL A 1 182 ? 23.545 0.551 -17.819 1.00 73.94 182 VAL A O 1
ATOM 1435 N N . GLY A 1 183 ? 21.931 1.975 -18.492 1.00 76.31 183 GLY A N 1
ATOM 1436 C CA . GLY A 1 183 ? 22.651 3.218 -18.191 1.00 76.31 183 GLY A CA 1
ATOM 1437 C C . GLY A 1 183 ? 23.521 3.756 -19.333 1.00 76.31 183 GLY A C 1
ATOM 1438 O O . GLY A 1 183 ? 23.984 4.888 -19.247 1.00 76.31 183 GLY A O 1
ATOM 1439 N N . PHE A 1 184 ? 23.692 2.993 -20.415 1.00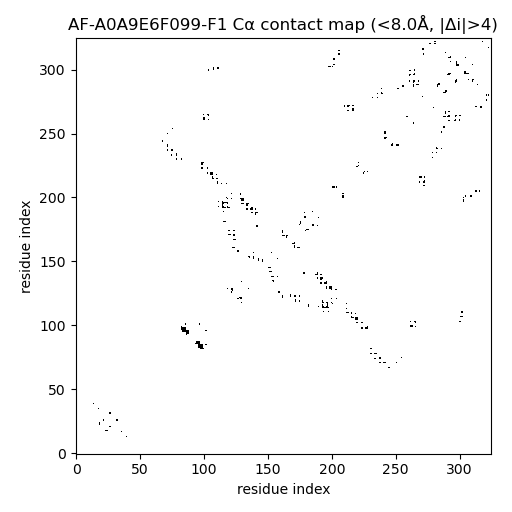 84.38 184 PHE A N 1
ATOM 1440 C CA . PHE A 1 184 ? 24.493 3.365 -21.589 1.00 84.38 184 PHE A CA 1
ATOM 1441 C C . PHE A 1 184 ? 23.652 3.514 -22.867 1.00 84.38 184 PHE A C 1
ATOM 1443 O O . PHE A 1 184 ? 24.203 3.645 -23.958 1.00 84.38 184 PHE A O 1
ATOM 1450 N N . GLN A 1 185 ? 22.322 3.476 -22.752 1.00 87.19 185 GLN A N 1
ATOM 1451 C CA . GLN A 1 185 ? 21.420 3.652 -23.890 1.00 87.19 185 GLN A CA 1
ATOM 1452 C C . GLN A 1 185 ? 21.436 5.094 -24.413 1.00 87.19 185 GLN A C 1
ATOM 1454 O O . GLN A 1 185 ? 21.568 6.042 -23.634 1.00 87.19 185 GLN A O 1
ATOM 1459 N N . SER A 1 186 ? 21.224 5.267 -25.725 1.00 89.88 186 SER A N 1
ATOM 1460 C CA . SER A 1 186 ? 20.966 6.597 -26.291 1.00 89.88 186 SER A CA 1
ATOM 1461 C C . SER A 1 186 ? 19.691 7.195 -25.689 1.00 89.88 186 SER A C 1
ATOM 1463 O O . SER A 1 186 ? 18.820 6.477 -25.185 1.00 89.88 186 SER A O 1
ATOM 1465 N N . HIS A 1 187 ? 19.560 8.519 -25.754 1.00 91.06 187 HIS A N 1
ATOM 1466 C CA . HIS A 1 187 ? 18.397 9.219 -25.215 1.00 91.06 187 HIS A CA 1
ATOM 1467 C C . HIS A 1 187 ? 17.078 8.731 -25.851 1.00 91.06 187 HIS A C 1
ATOM 1469 O O . HIS A 1 187 ? 16.085 8.510 -25.156 1.00 91.06 187 HIS A O 1
ATOM 1475 N N . GLU A 1 188 ? 17.080 8.488 -27.161 1.00 92.56 188 GLU A N 1
ATOM 1476 C CA . GLU A 1 188 ? 15.940 8.009 -27.946 1.00 92.56 188 GLU A CA 1
ATOM 1477 C C . GLU A 1 188 ? 15.545 6.590 -27.539 1.00 92.56 188 GLU A C 1
ATOM 1479 O O . GLU A 1 188 ? 14.364 6.331 -27.299 1.00 92.56 188 GLU A O 1
ATOM 1484 N N . ILE A 1 189 ? 16.530 5.691 -27.405 1.00 93.12 189 ILE A N 1
ATOM 1485 C CA . ILE A 1 189 ? 16.294 4.305 -26.986 1.00 93.12 189 ILE A CA 1
ATOM 1486 C C . ILE A 1 189 ? 15.768 4.276 -25.555 1.00 93.12 189 ILE A C 1
ATOM 1488 O O . ILE A 1 189 ? 14.770 3.611 -25.286 1.00 93.12 189 ILE A O 1
ATOM 1492 N N . LYS A 1 190 ? 16.385 5.032 -24.638 1.00 93.19 190 LYS A N 1
ATOM 1493 C CA . LYS A 1 190 ? 1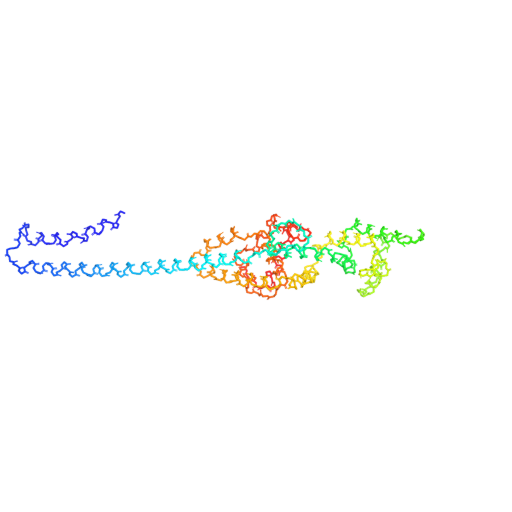5.925 5.117 -23.248 1.00 93.19 190 LYS A CA 1
ATOM 1494 C C . LYS A 1 190 ? 14.472 5.585 -23.182 1.00 93.19 190 LYS A C 1
ATOM 1496 O O . LYS A 1 190 ? 13.673 4.960 -22.495 1.00 93.19 190 LYS A O 1
ATOM 1501 N N . ARG A 1 191 ? 14.109 6.626 -23.940 1.00 93.44 191 ARG A N 1
ATOM 1502 C CA . ARG A 1 191 ? 12.731 7.134 -24.007 1.00 93.44 191 ARG A CA 1
ATOM 1503 C C . ARG A 1 191 ? 11.753 6.086 -24.548 1.00 93.44 191 ARG A C 1
ATOM 1505 O O . ARG A 1 191 ? 10.673 5.921 -23.983 1.00 93.44 191 ARG A O 1
ATOM 1512 N N . ALA A 1 192 ? 12.126 5.373 -25.612 1.00 94.38 192 ALA A N 1
ATOM 1513 C CA . ALA A 1 192 ? 11.300 4.312 -26.189 1.00 94.38 192 ALA A CA 1
ATOM 1514 C C . ALA A 1 192 ? 11.099 3.144 -25.205 1.00 94.38 192 ALA A C 1
ATOM 1516 O O . ALA A 1 192 ? 9.973 2.683 -25.008 1.00 94.38 192 ALA A O 1
ATOM 1517 N N . LEU A 1 193 ? 12.173 2.720 -24.531 1.00 94.38 193 LEU A N 1
ATOM 1518 C CA . LEU A 1 193 ? 12.133 1.681 -23.503 1.00 94.38 193 LEU A CA 1
ATOM 1519 C C . LEU A 1 193 ? 11.305 2.106 -22.288 1.00 94.38 193 LEU A C 1
ATOM 1521 O O . LEU A 1 193 ? 10.523 1.303 -21.796 1.00 94.38 193 LEU A O 1
ATOM 1525 N N . THR A 1 194 ? 11.400 3.358 -21.835 1.00 94.00 194 THR A N 1
ATOM 1526 C CA . THR A 1 194 ? 10.545 3.883 -20.759 1.00 94.00 194 THR A CA 1
ATOM 1527 C C . THR A 1 194 ? 9.065 3.765 -21.122 1.00 94.00 194 THR A C 1
ATOM 1529 O O . THR A 1 194 ? 8.291 3.196 -20.354 1.00 94.00 194 THR A O 1
ATOM 1532 N N . ALA A 1 195 ? 8.663 4.218 -22.315 1.00 93.56 195 ALA A N 1
ATOM 1533 C CA . ALA A 1 195 ? 7.271 4.122 -22.764 1.00 93.56 195 ALA A CA 1
ATOM 1534 C C . ALA A 1 195 ? 6.783 2.662 -22.871 1.00 93.56 195 ALA A C 1
ATOM 1536 O O . ALA A 1 195 ? 5.652 2.341 -22.493 1.00 93.56 195 ALA A O 1
ATOM 1537 N N . ALA A 1 196 ? 7.640 1.762 -23.362 1.00 94.00 196 ALA A N 1
ATOM 1538 C CA . ALA A 1 196 ? 7.345 0.333 -23.414 1.00 94.00 196 ALA A CA 1
ATOM 1539 C C . ALA A 1 196 ? 7.229 -0.291 -22.012 1.00 94.00 196 ALA A C 1
ATOM 1541 O O . ALA A 1 196 ? 6.343 -1.113 -21.777 1.00 94.00 196 ALA A O 1
ATOM 1542 N N . GLY A 1 197 ? 8.08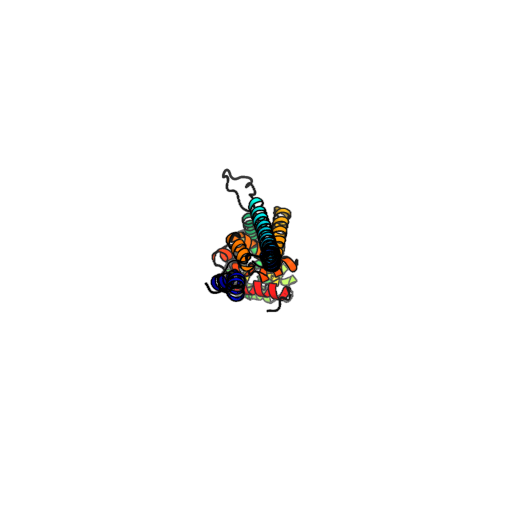6 0.128 -21.079 1.00 93.31 197 GLY A N 1
ATOM 1543 C CA . GLY A 1 197 ? 8.094 -0.320 -19.689 1.00 93.31 197 GLY A CA 1
ATOM 1544 C C . GLY A 1 197 ? 6.802 0.043 -18.966 1.00 93.31 197 GLY A C 1
ATOM 1545 O O . GLY A 1 197 ? 6.169 -0.844 -18.403 1.00 93.31 197 GLY A O 1
ATOM 1546 N N . TYR A 1 198 ? 6.362 1.303 -19.063 1.00 91.81 198 TYR A N 1
ATOM 1547 C CA . TYR A 1 198 ? 5.080 1.758 -18.506 1.00 91.81 198 TYR A CA 1
ATOM 1548 C C . TYR A 1 198 ? 3.910 0.905 -18.998 1.00 91.81 198 TYR A C 1
ATOM 1550 O O . TYR A 1 198 ? 3.277 0.191 -18.226 1.00 91.81 198 TYR A O 1
ATOM 1558 N N . THR A 1 199 ? 3.699 0.878 -20.315 1.00 91.75 199 THR A N 1
ATOM 1559 C CA . THR A 1 199 ? 2.551 0.195 -20.938 1.00 91.75 199 THR A CA 1
ATOM 1560 C C . THR A 1 199 ? 2.516 -1.318 -20.706 1.00 91.75 199 THR A C 1
ATOM 1562 O O . THR A 1 199 ? 1.461 -1.951 -20.841 1.00 91.75 199 THR A O 1
ATOM 1565 N N . SER A 1 200 ? 3.659 -1.912 -20.360 1.00 92.12 200 SER A N 1
ATOM 1566 C CA . SER A 1 200 ? 3.811 -3.354 -20.170 1.00 92.12 200 SER A CA 1
ATOM 1567 C C . SER A 1 200 ? 3.945 -3.765 -18.701 1.00 92.12 200 SER A C 1
ATOM 1569 O O . SER A 1 200 ? 3.878 -4.962 -18.415 1.00 92.12 200 SER A O 1
ATOM 1571 N N . PHE A 1 201 ? 4.060 -2.817 -17.761 1.00 92.75 201 PHE A N 1
ATOM 1572 C CA . PHE A 1 201 ? 4.357 -3.092 -16.351 1.00 92.75 201 PHE A CA 1
ATOM 1573 C C . PHE A 1 201 ? 3.372 -4.099 -15.743 1.00 92.75 201 PHE A C 1
ATOM 1575 O O . PHE A 1 201 ? 3.759 -5.182 -15.297 1.00 92.75 201 PHE A O 1
ATOM 1582 N N . TYR A 1 202 ? 2.070 -3.808 -15.811 1.00 92.19 202 TYR A N 1
ATOM 1583 C CA . TYR A 1 202 ? 1.038 -4.722 -15.305 1.00 92.19 202 TYR A CA 1
ATOM 1584 C C . TYR A 1 202 ? 0.670 -5.869 -16.252 1.00 92.19 202 TYR A C 1
ATOM 1586 O O . TYR A 1 202 ? -0.139 -6.718 -15.879 1.00 92.19 202 TYR A O 1
ATOM 1594 N N . LYS A 1 203 ? 1.233 -5.913 -17.465 1.00 91.56 203 LYS A N 1
ATOM 1595 C CA . LYS A 1 203 ? 1.086 -7.071 -18.361 1.00 91.56 203 LYS A CA 1
ATOM 1596 C C . LYS A 1 203 ? 2.054 -8.193 -17.996 1.00 91.56 203 LYS A C 1
ATOM 1598 O O . LYS A 1 203 ? 1.762 -9.357 -18.250 1.00 91.56 203 LYS A O 1
ATOM 1603 N N . ALA A 1 204 ? 3.195 -7.852 -17.396 1.00 91.00 204 ALA A N 1
ATOM 1604 C CA . ALA A 1 204 ? 4.108 -8.834 -16.827 1.00 91.00 204 ALA A CA 1
ATOM 1605 C C . ALA A 1 204 ? 3.450 -9.589 -15.657 1.00 91.00 204 ALA A C 1
ATOM 1607 O O . ALA A 1 204 ? 2.525 -9.089 -15.028 1.00 91.00 204 ALA A O 1
ATOM 1608 N N . GLY A 1 205 ? 3.924 -10.793 -15.335 1.00 90.50 205 GLY A N 1
ATOM 1609 C CA . GLY A 1 205 ? 3.449 -11.521 -14.153 1.00 90.50 205 GLY A CA 1
ATOM 1610 C C . GLY A 1 205 ? 3.854 -10.837 -12.839 1.00 90.50 205 GLY A C 1
ATOM 1611 O O . GLY A 1 205 ? 4.845 -10.106 -12.797 1.00 90.50 205 GLY A O 1
ATOM 1612 N N . PHE A 1 206 ? 3.122 -11.112 -11.753 1.00 91.12 206 PHE A N 1
ATOM 1613 C CA . PHE A 1 206 ? 3.391 -10.531 -10.429 1.00 91.12 206 PHE A CA 1
ATOM 1614 C C . PHE A 1 206 ? 4.839 -10.736 -9.973 1.00 91.12 206 PHE A C 1
ATOM 1616 O O . PHE A 1 206 ? 5.488 -9.778 -9.573 1.00 91.12 206 PHE A O 1
ATOM 1623 N N . GLU A 1 207 ? 5.369 -11.958 -10.085 1.00 88.31 207 GLU A N 1
ATOM 1624 C CA . GLU A 1 207 ? 6.749 -12.277 -9.678 1.00 88.31 207 GLU A CA 1
ATOM 1625 C C . GLU A 1 207 ? 7.785 -11.400 -10.386 1.00 88.31 207 GLU A C 1
ATOM 1627 O O . GLU A 1 207 ? 8.789 -11.006 -9.798 1.00 88.31 207 GLU A O 1
ATOM 1632 N N . HIS A 1 208 ? 7.517 -11.037 -11.642 1.00 89.94 208 HIS A N 1
ATOM 1633 C CA . HIS A 1 208 ? 8.387 -10.136 -12.379 1.00 89.94 208 HIS A CA 1
ATOM 1634 C C . HIS A 1 208 ? 8.328 -8.714 -11.817 1.00 89.94 208 HIS A C 1
ATOM 1636 O O . HIS A 1 208 ? 9.368 -8.106 -11.585 1.00 89.94 208 HIS A O 1
ATOM 1642 N N . ARG A 1 209 ? 7.117 -8.200 -11.551 1.00 92.94 209 ARG A N 1
ATOM 1643 C CA . ARG A 1 209 ? 6.910 -6.877 -10.937 1.00 92.94 209 ARG A CA 1
ATOM 1644 C C . ARG A 1 209 ? 7.481 -6.792 -9.525 1.00 92.94 209 ARG A C 1
ATOM 1646 O O . ARG A 1 209 ? 8.014 -5.754 -9.144 1.00 92.94 209 ARG A O 1
ATOM 1653 N N . LYS A 1 210 ? 7.389 -7.882 -8.761 1.00 92.31 210 LYS A N 1
ATOM 1654 C CA . LYS A 1 210 ? 7.835 -7.969 -7.371 1.00 92.31 210 LYS A CA 1
ATOM 1655 C C . LYS A 1 210 ? 9.297 -7.562 -7.213 1.00 92.31 210 LYS A C 1
ATOM 1657 O O . LYS A 1 210 ? 9.597 -6.801 -6.305 1.00 92.31 210 LYS A O 1
ATOM 1662 N N . LEU A 1 211 ? 10.167 -7.981 -8.133 1.00 92.44 211 LEU A N 1
ATOM 1663 C CA . LEU A 1 211 ? 11.583 -7.595 -8.138 1.00 92.44 211 LEU A CA 1
ATOM 1664 C C . LEU A 1 211 ? 11.770 -6.067 -8.181 1.00 92.44 211 LEU A C 1
ATOM 1666 O O . LEU A 1 211 ? 12.584 -5.520 -7.440 1.00 92.44 211 LEU A O 1
ATOM 1670 N N . PHE A 1 212 ? 10.985 -5.372 -9.008 1.00 94.56 212 PHE A N 1
ATOM 1671 C CA . PHE A 1 212 ? 11.032 -3.910 -9.127 1.00 94.56 212 PHE A CA 1
ATOM 1672 C C . PHE A 1 212 ? 10.445 -3.216 -7.900 1.00 94.56 212 PHE A C 1
ATOM 1674 O O . PHE A 1 212 ? 10.998 -2.221 -7.430 1.00 94.56 212 PHE A O 1
ATOM 1681 N N . TYR A 1 213 ? 9.357 -3.759 -7.343 1.00 95.50 213 TYR A N 1
ATOM 1682 C CA . TYR A 1 213 ? 8.808 -3.269 -6.081 1.00 95.50 213 TYR A CA 1
ATOM 1683 C C . TYR A 1 213 ? 9.801 -3.428 -4.930 1.00 95.50 213 TYR A C 1
ATOM 1685 O O . TYR A 1 213 ? 9.980 -2.486 -4.168 1.00 95.50 213 TYR A O 1
ATOM 1693 N N . GLU A 1 214 ? 10.471 -4.575 -4.809 1.00 94.88 214 GLU A N 1
ATOM 1694 C CA . GLU A 1 214 ? 11.482 -4.828 -3.776 1.00 94.88 214 GLU A CA 1
ATOM 1695 C C . GLU A 1 214 ? 12.675 -3.871 -3.913 1.00 94.88 214 GLU A C 1
ATOM 1697 O O . GLU A 1 214 ? 13.115 -3.304 -2.912 1.00 94.88 214 GLU A O 1
ATOM 1702 N N . HIS A 1 215 ? 13.152 -3.616 -5.137 1.00 94.69 215 HIS A N 1
ATOM 1703 C CA . HIS A 1 215 ? 14.225 -2.647 -5.379 1.00 94.69 215 HIS A CA 1
ATOM 1704 C C . HIS A 1 215 ? 13.799 -1.213 -5.031 1.00 94.69 215 HIS A C 1
ATOM 1706 O O . HIS A 1 215 ? 14.477 -0.534 -4.259 1.00 94.69 215 HIS A O 1
ATOM 1712 N N . ALA A 1 216 ? 12.641 -0.766 -5.532 1.00 96.12 216 ALA A N 1
ATOM 1713 C CA . ALA A 1 216 ? 12.111 0.565 -5.231 1.00 96.12 216 ALA A CA 1
ATOM 1714 C C . ALA A 1 216 ? 11.858 0.751 -3.729 1.00 96.12 216 ALA A C 1
ATOM 1716 O O . ALA A 1 216 ? 12.159 1.799 -3.154 1.00 96.12 216 ALA A O 1
ATOM 1717 N N . TRP A 1 217 ? 11.364 -0.296 -3.073 1.00 95.62 217 TRP A N 1
ATOM 1718 C CA . TRP A 1 217 ? 11.173 -0.312 -1.635 1.00 95.62 217 TRP A CA 1
ATOM 1719 C C . TRP A 1 217 ? 12.495 -0.260 -0.867 1.00 95.62 217 TRP A C 1
ATOM 1721 O O . TRP A 1 217 ? 12.564 0.415 0.155 1.00 95.62 217 TRP A O 1
ATOM 1731 N N . GLY A 1 218 ? 13.557 -0.906 -1.356 1.00 95.38 218 GLY A N 1
ATOM 1732 C CA . GLY A 1 218 ? 14.902 -0.789 -0.787 1.00 95.38 218 GLY A CA 1
ATOM 1733 C C . GLY A 1 218 ? 15.363 0.668 -0.691 1.00 95.38 218 GLY A C 1
ATOM 1734 O O . GLY A 1 218 ? 15.822 1.097 0.369 1.00 95.38 218 GLY A O 1
ATOM 1735 N N . THR A 1 219 ? 15.138 1.451 -1.749 1.00 94.88 219 THR A N 1
ATOM 1736 C CA . THR A 1 219 ? 15.421 2.895 -1.774 1.00 94.88 219 THR A CA 1
ATOM 1737 C C . THR A 1 219 ? 14.532 3.676 -0.808 1.00 94.88 219 THR A C 1
ATOM 1739 O O . THR A 1 219 ? 15.010 4.556 -0.098 1.00 94.88 219 THR A O 1
ATOM 1742 N N . VAL A 1 220 ? 13.238 3.366 -0.725 1.00 94.19 220 VAL A N 1
ATOM 1743 C CA . VAL A 1 220 ? 12.344 4.007 0.259 1.00 94.19 220 VAL A CA 1
ATOM 1744 C C . VAL A 1 220 ? 12.796 3.696 1.685 1.00 94.19 220 VAL A C 1
ATOM 1746 O O . VAL A 1 220 ? 12.882 4.595 2.517 1.00 94.19 220 VAL A O 1
ATOM 1749 N N . ASN A 1 221 ? 13.141 2.442 1.964 1.00 92.75 221 ASN A N 1
ATOM 1750 C CA . ASN A 1 221 ? 13.578 1.989 3.276 1.00 92.75 221 ASN A CA 1
ATOM 1751 C C . ASN A 1 221 ? 14.924 2.607 3.685 1.00 92.75 221 ASN A C 1
ATOM 1753 O O . ASN A 1 221 ? 15.130 2.872 4.864 1.00 92.75 221 ASN A O 1
ATOM 1757 N N . SER A 1 222 ? 15.825 2.891 2.738 1.00 93.25 222 SER A N 1
ATOM 1758 C CA . SER A 1 222 ? 17.075 3.592 3.051 1.00 93.25 222 SER A CA 1
ATOM 1759 C C . SER A 1 222 ? 16.863 5.062 3.427 1.00 93.25 222 SER A C 1
ATOM 1761 O O . SER A 1 222 ? 17.684 5.616 4.151 1.00 93.25 222 SER A O 1
ATOM 1763 N N . HIS A 1 223 ? 15.798 5.700 2.930 1.00 90.88 223 HIS A N 1
ATOM 1764 C CA . HIS A 1 223 ? 15.516 7.119 3.182 1.00 90.88 223 HIS A CA 1
ATOM 1765 C C . HIS A 1 223 ? 14.540 7.356 4.339 1.00 90.88 223 HIS A C 1
ATOM 1767 O O . HIS A 1 223 ? 14.682 8.353 5.039 1.00 90.88 223 HIS A O 1
ATOM 1773 N N . TYR A 1 224 ? 13.555 6.471 4.519 1.00 90.50 224 TYR A N 1
ATOM 1774 C CA . TYR A 1 224 ? 12.411 6.659 5.424 1.00 90.50 224 TYR A CA 1
ATOM 1775 C C . TYR A 1 224 ? 12.093 5.411 6.264 1.00 90.50 224 TYR A C 1
ATOM 1777 O O . TYR A 1 224 ? 10.996 5.280 6.809 1.00 90.50 224 TYR A O 1
ATOM 1785 N N . GLY A 1 225 ? 12.997 4.426 6.304 1.00 90.31 225 GLY A N 1
ATOM 1786 C CA . GLY A 1 225 ? 12.726 3.120 6.906 1.00 90.31 225 GLY A CA 1
ATOM 1787 C C . GLY A 1 225 ? 12.421 3.182 8.401 1.00 90.31 225 GLY A C 1
ATOM 1788 O O . GLY A 1 225 ? 11.542 2.461 8.872 1.00 90.31 225 GLY A O 1
ATOM 1789 N N . GLU A 1 226 ? 13.094 4.057 9.154 1.00 89.31 226 GLU A N 1
ATOM 1790 C CA . GLU A 1 226 ? 12.849 4.214 10.592 1.00 89.31 226 GLU A CA 1
ATOM 1791 C C . GLU A 1 226 ? 11.445 4.768 10.861 1.00 89.31 226 GLU A C 1
ATOM 1793 O O . GLU A 1 226 ? 10.691 4.214 11.669 1.00 89.31 226 GLU A O 1
ATOM 1798 N N . GLU A 1 227 ? 11.059 5.816 10.136 1.00 88.94 227 GLU A N 1
ATOM 1799 C CA . GLU A 1 227 ? 9.765 6.478 10.252 1.00 88.94 227 GLU A CA 1
ATOM 1800 C C . GLU A 1 227 ? 8.624 5.569 9.797 1.00 88.94 227 GLU A C 1
ATOM 1802 O O . GLU A 1 227 ? 7.613 5.454 10.496 1.00 88.94 227 GLU A O 1
ATOM 1807 N N . ILE A 1 228 ? 8.795 4.876 8.666 1.00 90.56 228 ILE A N 1
ATOM 1808 C CA . ILE A 1 228 ? 7.819 3.900 8.169 1.00 90.56 228 ILE A CA 1
ATOM 1809 C C . ILE A 1 228 ? 7.675 2.754 9.172 1.00 90.56 228 ILE A C 1
ATOM 1811 O O . ILE A 1 228 ? 6.556 2.381 9.505 1.00 90.56 228 ILE A O 1
ATOM 1815 N N . ASN A 1 229 ? 8.766 2.216 9.721 1.00 90.38 229 ASN A N 1
ATOM 1816 C CA . ASN A 1 229 ? 8.688 1.136 10.709 1.00 90.38 229 ASN A CA 1
ATOM 1817 C C . ASN A 1 229 ? 7.949 1.575 11.984 1.00 90.38 229 ASN A C 1
ATOM 1819 O O . ASN A 1 229 ? 7.104 0.847 12.504 1.00 90.38 229 ASN A O 1
ATOM 1823 N N . LEU A 1 230 ? 8.221 2.785 12.480 1.00 89.31 230 LEU A N 1
ATOM 1824 C CA . LEU A 1 230 ? 7.492 3.356 13.614 1.00 89.31 230 LEU A CA 1
ATOM 1825 C C . LEU A 1 230 ? 6.003 3.540 13.302 1.00 89.31 230 LEU A C 1
ATOM 1827 O O . LEU A 1 230 ? 5.162 3.234 14.150 1.00 89.31 230 LEU A O 1
ATOM 1831 N N . TYR A 1 231 ? 5.678 4.017 12.101 1.00 91.06 231 TYR A N 1
ATOM 1832 C CA . TYR A 1 231 ? 4.305 4.142 11.624 1.00 91.06 231 TYR A CA 1
ATOM 1833 C C . TYR A 1 231 ? 3.597 2.780 11.584 1.00 91.06 231 TYR A C 1
ATOM 1835 O O . TYR A 1 231 ? 2.535 2.627 12.188 1.00 91.06 231 TYR A O 1
ATOM 1843 N N . ILE A 1 232 ? 4.217 1.773 10.962 1.00 91.88 232 ILE A N 1
ATOM 1844 C CA . ILE A 1 232 ? 3.670 0.416 10.842 1.00 91.88 232 ILE A CA 1
ATOM 1845 C C . ILE A 1 232 ? 3.460 -0.215 12.221 1.00 91.88 232 ILE A C 1
ATOM 1847 O O . ILE A 1 232 ? 2.391 -0.758 12.470 1.00 91.88 232 ILE A O 1
ATOM 1851 N N . LYS A 1 233 ? 4.409 -0.080 13.156 1.00 91.69 233 LYS A N 1
ATOM 1852 C CA . LYS A 1 233 ? 4.267 -0.594 14.533 1.00 91.69 233 LYS A CA 1
ATOM 1853 C C . LYS A 1 233 ? 3.124 0.060 15.304 1.00 91.69 233 LYS A C 1
ATOM 1855 O O . LYS A 1 233 ? 2.416 -0.609 16.053 1.00 91.69 233 LYS A O 1
ATOM 1860 N N . LYS A 1 234 ? 2.933 1.371 15.146 1.00 92.44 234 LYS A N 1
ATOM 1861 C CA . LYS A 1 234 ? 1.799 2.071 15.766 1.00 92.44 234 LYS A CA 1
ATOM 1862 C C . LYS A 1 234 ? 0.478 1.621 15.161 1.00 92.44 234 LYS A C 1
ATOM 1864 O O . LYS A 1 234 ? -0.475 1.390 15.900 1.00 92.44 234 LYS A O 1
ATOM 1869 N N . LEU A 1 235 ? 0.428 1.489 13.838 1.00 93.69 235 LEU A N 1
ATOM 1870 C CA . LEU A 1 235 ? -0.753 0.988 13.153 1.00 93.69 235 LEU A CA 1
ATOM 1871 C C . LEU A 1 235 ? -1.067 -0.449 13.586 1.00 93.69 235 LEU A C 1
ATOM 1873 O O . LEU A 1 235 ? -2.216 -0.737 13.895 1.00 93.69 235 LEU A O 1
ATOM 1877 N N . ASP A 1 236 ? -0.062 -1.315 13.694 1.00 94.00 236 ASP A N 1
ATOM 1878 C CA . ASP A 1 236 ? -0.204 -2.680 14.206 1.00 94.00 236 ASP A CA 1
ATOM 1879 C C . ASP A 1 236 ? -0.799 -2.705 15.618 1.00 94.00 236 ASP A C 1
ATOM 1881 O O . ASP A 1 236 ? -1.793 -3.390 15.865 1.00 94.00 236 ASP A O 1
ATOM 1885 N N . PHE A 1 237 ? -0.274 -1.880 16.528 1.00 94.62 237 PHE A N 1
ATOM 1886 C CA . PHE A 1 237 ? -0.836 -1.734 17.870 1.00 94.62 237 PHE A CA 1
ATOM 1887 C C . PHE A 1 237 ? -2.316 -1.321 17.831 1.00 94.62 237 PHE A C 1
ATOM 1889 O O . PHE A 1 237 ? -3.155 -1.933 18.496 1.00 94.62 237 PHE A O 1
ATOM 1896 N N . ILE A 1 238 ? -2.657 -0.321 17.012 1.00 95.31 238 ILE A N 1
ATOM 1897 C CA . ILE A 1 238 ? -4.034 0.162 16.859 1.00 95.31 238 ILE A CA 1
ATOM 1898 C C . ILE A 1 238 ? -4.939 -0.945 16.304 1.00 95.31 238 ILE A C 1
ATOM 1900 O O . ILE A 1 238 ? -6.016 -1.178 16.845 1.00 95.31 238 ILE A O 1
ATOM 1904 N N . LEU A 1 239 ? -4.521 -1.660 15.258 1.00 95.38 239 LEU A N 1
ATOM 1905 C CA . LEU A 1 239 ? -5.321 -2.727 14.648 1.00 95.38 239 LEU A CA 1
ATOM 1906 C C . LEU A 1 239 ? -5.542 -3.897 15.607 1.00 95.38 239 LEU A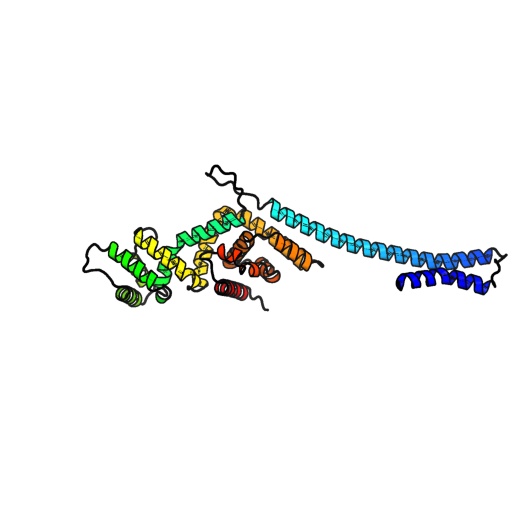 C 1
ATOM 1908 O O . LEU A 1 239 ? -6.656 -4.422 15.678 1.00 95.38 239 LEU A O 1
ATOM 1912 N N . ASN A 1 240 ? -4.524 -4.272 16.381 1.00 95.38 240 ASN A N 1
ATOM 1913 C CA . ASN A 1 240 ? -4.666 -5.273 17.433 1.00 95.38 240 ASN A CA 1
ATOM 1914 C C . ASN A 1 240 ? -5.652 -4.819 18.517 1.00 95.38 240 ASN A C 1
ATOM 1916 O O . ASN A 1 240 ? -6.515 -5.601 18.918 1.00 95.38 240 ASN A O 1
ATOM 1920 N N . HIS A 1 241 ? -5.607 -3.548 18.927 1.00 94.75 241 HIS A N 1
ATOM 1921 C CA . HIS A 1 241 ? -6.571 -2.985 19.881 1.00 94.75 241 HIS A CA 1
ATOM 1922 C C . HIS A 1 241 ? -8.010 -3.031 19.345 1.00 94.75 241 HIS A C 1
ATOM 1924 O O . HIS A 1 241 ? -8.926 -3.490 20.029 1.00 94.75 241 HIS A O 1
ATOM 1930 N N . ILE A 1 242 ? -8.217 -2.657 18.077 1.00 95.31 242 ILE A N 1
ATOM 1931 C CA . ILE A 1 242 ? -9.528 -2.765 17.413 1.00 95.31 242 ILE A CA 1
ATOM 1932 C C . ILE A 1 242 ? -9.992 -4.230 17.351 1.00 95.31 242 ILE A C 1
ATOM 1934 O O . ILE A 1 242 ? -11.186 -4.508 17.483 1.00 95.31 242 ILE A O 1
ATOM 1938 N N . ALA A 1 243 ? -9.071 -5.179 17.146 1.00 93.69 243 ALA A N 1
ATOM 1939 C CA . ALA A 1 243 ? -9.390 -6.598 16.992 1.00 93.69 243 ALA A CA 1
ATOM 1940 C C . ALA A 1 243 ? -9.976 -7.233 18.253 1.00 93.69 243 ALA A C 1
ATOM 1942 O O . ALA A 1 243 ? -10.769 -8.173 18.124 1.00 93.69 243 ALA A O 1
ATOM 1943 N N . VAL A 1 244 ? -9.594 -6.728 19.429 1.00 92.75 244 VAL A N 1
ATOM 1944 C CA . VAL A 1 244 ? -10.051 -7.222 20.735 1.00 92.75 244 VAL A CA 1
ATOM 1945 C C . VAL A 1 244 ? -11.167 -6.372 21.350 1.00 92.75 244 VAL A C 1
ATOM 1947 O O . VAL A 1 244 ? -11.877 -6.864 22.223 1.00 92.75 244 VAL A O 1
ATOM 1950 N N . SER A 1 245 ? -11.371 -5.130 20.894 1.00 91.88 245 SER A N 1
ATOM 1951 C CA . SER A 1 245 ? -12.371 -4.238 21.494 1.00 91.88 245 SER A CA 1
ATOM 1952 C C . SER A 1 245 ? -13.817 -4.653 21.196 1.00 91.88 245 SER A C 1
ATOM 1954 O O . SER A 1 245 ? -14.193 -4.987 20.064 1.00 91.88 245 SER A O 1
ATOM 1956 N N . LYS A 1 246 ? -14.686 -4.495 22.205 1.00 89.50 246 LYS A N 1
ATOM 1957 C CA . LYS A 1 246 ? -16.149 -4.609 22.058 1.00 89.50 246 LYS A CA 1
ATOM 1958 C C . LYS A 1 246 ? -16.707 -3.612 21.029 1.00 89.50 246 LYS A C 1
ATOM 1960 O O . LYS A 1 246 ? -17.721 -3.889 20.389 1.00 89.50 246 LYS A O 1
ATOM 1965 N N . ARG A 1 247 ? -16.043 -2.463 20.831 1.00 90.94 247 ARG A N 1
ATOM 1966 C CA . ARG A 1 247 ? -16.471 -1.372 19.932 1.00 90.94 247 ARG A CA 1
ATOM 1967 C C . ARG A 1 247 ? -15.768 -1.377 18.571 1.00 90.94 247 ARG A C 1
ATOM 1969 O O . ARG A 1 247 ? -15.775 -0.357 17.878 1.00 90.94 247 ARG A O 1
ATOM 1976 N N . ARG A 1 248 ? -15.250 -2.532 18.135 1.00 92.12 248 ARG A N 1
ATOM 1977 C CA . ARG A 1 248 ? -14.495 -2.720 16.878 1.00 92.12 248 ARG A CA 1
ATOM 1978 C C . ARG A 1 248 ? -15.024 -1.947 15.662 1.00 92.12 248 ARG A C 1
ATOM 1980 O O . ARG A 1 248 ? -14.246 -1.395 14.895 1.00 92.12 248 ARG A O 1
ATOM 1987 N N . SER A 1 249 ? -16.344 -1.888 15.461 1.00 92.25 249 SER A N 1
ATOM 1988 C CA . SER A 1 249 ? -16.948 -1.233 14.292 1.00 92.25 249 SER A CA 1
ATOM 1989 C C . SER A 1 249 ? -16.823 0.288 14.333 1.00 92.25 249 SER A C 1
ATOM 1991 O O . SER A 1 249 ? -16.684 0.916 13.287 1.00 92.25 249 SER A O 1
ATOM 1993 N N . VAL A 1 250 ? -16.889 0.881 15.528 1.00 94.06 250 VAL A N 1
ATOM 1994 C CA . VAL A 1 250 ? -16.742 2.326 15.730 1.00 94.06 250 VAL A CA 1
ATOM 1995 C C . VAL A 1 250 ? -15.283 2.712 15.539 1.00 94.06 250 VAL A C 1
ATOM 1997 O O . VAL A 1 250 ? -14.995 3.599 14.739 1.00 94.06 250 VAL A O 1
ATOM 2000 N N . HIS A 1 251 ? -14.363 1.992 16.185 1.00 95.25 251 HIS A N 1
ATOM 2001 C CA . HIS A 1 251 ? -12.931 2.253 16.044 1.00 95.25 251 HIS A CA 1
ATOM 2002 C C . HIS A 1 251 ? -12.436 2.023 14.613 1.00 95.25 251 HIS A C 1
ATOM 2004 O O . HIS A 1 251 ? -11.696 2.854 14.100 1.00 95.25 251 HIS A O 1
ATOM 2010 N N . LYS A 1 252 ? -12.910 0.976 13.914 1.00 94.44 252 LYS A N 1
ATOM 2011 C CA . LYS A 1 252 ? -12.612 0.768 12.483 1.00 94.44 252 LYS A CA 1
ATOM 2012 C C . LYS A 1 252 ? -13.037 1.972 11.640 1.00 94.44 252 LYS A C 1
ATOM 2014 O O . LYS A 1 252 ? -12.253 2.450 10.827 1.00 94.44 252 LYS A O 1
ATOM 2019 N N . LYS A 1 253 ? -14.270 2.465 11.817 1.00 93.75 253 LYS A N 1
ATOM 2020 C CA . LYS A 1 253 ? -14.764 3.641 11.078 1.00 93.75 253 LYS A CA 1
ATOM 2021 C C . LYS A 1 253 ? -13.930 4.884 11.380 1.00 93.75 253 LYS A C 1
ATOM 2023 O O . LYS A 1 253 ? -13.604 5.625 10.460 1.00 93.75 253 LYS A O 1
ATOM 2028 N N . TYR A 1 254 ? -13.570 5.084 12.646 1.00 94.69 254 TYR A N 1
ATOM 2029 C CA . TYR A 1 254 ? -12.717 6.194 13.054 1.00 94.69 254 TYR A CA 1
ATOM 2030 C C . TYR A 1 254 ? -11.329 6.105 12.414 1.00 94.69 254 TYR A C 1
ATOM 2032 O O . TYR A 1 254 ? -10.850 7.095 11.874 1.00 94.69 254 TYR A O 1
ATOM 2040 N N . LEU A 1 255 ? -10.704 4.925 12.426 1.00 94.00 255 LEU A N 1
ATOM 2041 C CA . LEU A 1 255 ? -9.410 4.691 11.789 1.00 94.00 255 LEU A CA 1
ATOM 2042 C C . LEU A 1 255 ? -9.462 5.017 10.291 1.00 94.00 255 LEU A C 1
ATOM 2044 O O . LEU A 1 255 ? -8.658 5.810 9.813 1.00 94.00 255 LEU A O 1
ATOM 2048 N N . LEU A 1 256 ? -10.439 4.461 9.567 1.00 91.19 256 LEU A N 1
ATOM 2049 C CA . LEU A 1 256 ? -10.601 4.688 8.126 1.00 91.19 256 LEU A CA 1
ATOM 2050 C C . LEU A 1 256 ? -10.818 6.164 7.774 1.00 91.19 256 LEU A C 1
ATOM 2052 O O . LEU A 1 256 ? -10.356 6.609 6.731 1.00 91.19 256 LEU A O 1
ATOM 2056 N N . ALA A 1 257 ? -11.484 6.932 8.640 1.00 90.69 257 ALA A N 1
ATOM 2057 C CA . ALA A 1 257 ? -11.684 8.366 8.435 1.00 90.69 257 ALA A CA 1
ATOM 2058 C C . ALA A 1 257 ? -10.393 9.195 8.579 1.00 90.69 257 ALA A C 1
ATOM 2060 O O . ALA A 1 257 ? -10.344 10.327 8.104 1.00 90.69 257 ALA A O 1
ATOM 2061 N N . HIS A 1 258 ? -9.364 8.649 9.230 1.00 89.19 258 HIS A N 1
ATOM 2062 C CA . HIS A 1 258 ? -8.113 9.349 9.529 1.00 89.19 258 HIS A CA 1
ATOM 2063 C C . HIS A 1 258 ? -6.907 8.838 8.737 1.00 89.19 258 HIS A C 1
ATOM 2065 O O . HIS A 1 258 ? -5.828 9.418 8.840 1.00 89.19 258 HIS A O 1
ATOM 2071 N N . ILE A 1 259 ? -7.071 7.770 7.960 1.00 90.62 259 ILE A N 1
ATOM 2072 C CA . ILE A 1 259 ? -6.046 7.246 7.059 1.00 90.62 259 ILE A CA 1
ATOM 2073 C C . ILE A 1 259 ? -6.202 7.928 5.697 1.00 90.62 259 ILE A C 1
ATOM 2075 O O . ILE A 1 259 ? -7.287 7.945 5.116 1.00 90.62 259 ILE A O 1
ATOM 2079 N N . SER A 1 260 ? -5.118 8.501 5.174 1.00 91.62 260 SER A N 1
ATOM 2080 C CA . SER A 1 260 ? -5.128 9.177 3.877 1.00 91.62 260 SER A CA 1
ATOM 2081 C C . SER A 1 260 ? -4.975 8.196 2.712 1.00 91.62 260 SER A C 1
ATOM 2083 O O . SER A 1 260 ? -4.500 7.072 2.861 1.00 91.62 260 SER A O 1
ATOM 2085 N N . LYS A 1 261 ? -5.278 8.650 1.493 1.00 93.44 261 LYS A N 1
ATOM 2086 C CA . LYS A 1 261 ? -5.000 7.881 0.267 1.00 93.44 261 LYS A CA 1
ATOM 2087 C C . LYS A 1 261 ? -3.519 7.497 0.098 1.00 93.44 261 LYS A C 1
ATOM 2089 O O . LYS A 1 261 ? -3.223 6.450 -0.470 1.00 93.44 261 LYS A O 1
ATOM 2094 N N . TYR A 1 262 ? -2.591 8.311 0.613 1.00 93.81 262 TYR A N 1
ATOM 2095 C CA . TYR A 1 262 ? -1.158 8.002 0.575 1.00 93.81 262 TYR A CA 1
ATOM 2096 C C . TYR A 1 262 ? -0.782 6.920 1.582 1.00 93.81 262 TYR A C 1
ATOM 2098 O O . TYR A 1 262 ? 0.051 6.077 1.270 1.00 93.81 262 TYR A O 1
ATOM 2106 N N . ASP A 1 263 ? -1.417 6.906 2.756 1.00 93.19 263 ASP A N 1
ATOM 2107 C CA . ASP A 1 263 ? -1.258 5.822 3.725 1.00 93.19 263 ASP A CA 1
ATOM 2108 C C . ASP A 1 263 ? -1.719 4.492 3.120 1.00 93.19 263 ASP A C 1
ATOM 2110 O O . ASP A 1 263 ? -0.997 3.501 3.181 1.00 93.19 263 ASP A O 1
ATOM 2114 N N . ILE A 1 264 ? -2.880 4.480 2.456 1.00 95.19 264 ILE A N 1
ATOM 2115 C CA . ILE A 1 264 ? -3.394 3.290 1.765 1.00 95.19 264 ILE A CA 1
ATOM 2116 C C . ILE A 1 264 ? -2.418 2.804 0.684 1.00 95.19 264 ILE A C 1
ATOM 2118 O O . ILE A 1 264 ? -2.104 1.614 0.636 1.00 95.19 264 ILE A O 1
ATOM 2122 N N . ALA A 1 265 ? -1.900 3.706 -0.156 1.00 95.81 265 ALA A N 1
ATOM 2123 C CA . ALA A 1 265 ? -0.921 3.354 -1.186 1.00 95.81 265 ALA A CA 1
ATOM 2124 C C . ALA A 1 265 ? 0.398 2.833 -0.584 1.00 95.81 265 ALA A C 1
ATOM 2126 O O . ALA A 1 265 ? 0.931 1.825 -1.048 1.00 95.81 265 ALA A O 1
ATOM 2127 N N . LEU A 1 266 ? 0.900 3.466 0.483 1.00 94.69 266 LEU A N 1
ATOM 2128 C CA . LEU A 1 266 ? 2.093 3.012 1.200 1.00 94.69 266 LEU A CA 1
ATOM 2129 C C . LEU A 1 266 ? 1.892 1.606 1.774 1.00 94.69 266 LEU A C 1
ATOM 2131 O O . LEU A 1 266 ? 2.750 0.746 1.594 1.00 94.69 266 LEU A O 1
ATOM 2135 N N . LEU A 1 267 ? 0.761 1.362 2.439 1.00 94.50 267 LEU A N 1
ATOM 2136 C CA . LEU A 1 267 ? 0.423 0.061 3.017 1.00 94.50 267 LEU A CA 1
ATOM 2137 C C . LEU A 1 267 ? 0.265 -1.013 1.938 1.00 94.50 267 LEU A C 1
ATOM 2139 O O . LEU A 1 267 ? 0.664 -2.156 2.151 1.00 94.50 267 LEU A O 1
ATOM 2143 N N . PHE A 1 268 ? -0.276 -0.659 0.770 1.00 95.31 268 PHE A N 1
ATOM 2144 C CA . PHE A 1 268 ? -0.333 -1.560 -0.377 1.00 95.31 268 PHE A CA 1
ATOM 2145 C C . PHE A 1 268 ? 1.070 -1.945 -0.862 1.00 95.31 268 PHE A C 1
ATOM 2147 O O . PHE A 1 268 ? 1.369 -3.135 -0.947 1.00 95.31 268 PHE A O 1
ATOM 2154 N N . TYR A 1 269 ? 1.964 -0.976 -1.083 1.00 95.00 269 TYR A N 1
ATOM 2155 C CA . TYR A 1 269 ? 3.355 -1.263 -1.452 1.00 95.00 269 TYR A CA 1
ATOM 2156 C C . TYR A 1 269 ? 4.105 -2.062 -0.387 1.00 95.00 269 TYR A C 1
ATOM 2158 O O . TYR A 1 269 ? 4.812 -3.011 -0.723 1.00 95.00 269 TYR A O 1
ATOM 2166 N N . TYR A 1 270 ? 3.896 -1.735 0.887 1.00 93.31 270 TYR A N 1
ATOM 2167 C CA . TYR A 1 270 ? 4.443 -2.490 2.008 1.00 93.31 270 TYR A CA 1
ATOM 2168 C C . TYR A 1 270 ? 4.000 -3.958 1.951 1.00 93.31 270 TYR A C 1
ATOM 2170 O O . TYR A 1 270 ? 4.820 -4.864 2.073 1.00 93.31 270 TYR A O 1
ATOM 2178 N N . ALA A 1 271 ? 2.713 -4.217 1.703 1.00 93.06 271 ALA A N 1
ATOM 2179 C CA . ALA A 1 271 ? 2.194 -5.576 1.592 1.00 93.06 271 ALA A CA 1
ATOM 2180 C C . ALA A 1 271 ? 2.675 -6.314 0.337 1.00 93.06 271 ALA A C 1
ATOM 2182 O O . ALA A 1 271 ? 2.789 -7.538 0.367 1.00 93.06 271 ALA A O 1
ATOM 2183 N N . LEU A 1 272 ? 2.998 -5.618 -0.755 1.00 92.31 272 LEU A N 1
ATOM 2184 C CA . LEU A 1 272 ? 3.599 -6.249 -1.932 1.00 92.31 272 LEU A CA 1
ATOM 2185 C C . LEU A 1 272 ? 4.992 -6.816 -1.612 1.00 92.31 272 LEU A C 1
ATOM 2187 O O . LEU A 1 272 ? 5.299 -7.944 -2.018 1.00 92.31 272 LEU A O 1
ATOM 2191 N N . THR A 1 273 ? 5.798 -6.079 -0.843 1.00 89.50 273 THR A N 1
ATOM 2192 C CA . THR A 1 273 ? 7.224 -6.369 -0.620 1.00 89.50 273 THR A CA 1
ATOM 2193 C C . THR A 1 273 ? 7.518 -7.158 0.654 1.00 89.50 273 THR A C 1
ATOM 2195 O O . THR A 1 273 ? 8.326 -8.087 0.621 1.00 89.50 273 THR A O 1
ATOM 2198 N N . TYR A 1 274 ? 6.869 -6.846 1.777 1.00 80.88 274 TYR A N 1
ATOM 2199 C CA . TYR A 1 274 ? 7.217 -7.441 3.067 1.00 80.88 274 TYR A CA 1
ATOM 2200 C C . TYR A 1 274 ? 6.607 -8.818 3.318 1.00 80.88 274 TYR A C 1
ATOM 2202 O O . TYR A 1 274 ? 5.509 -9.168 2.878 1.00 80.88 274 TYR A O 1
ATOM 2210 N N . SER A 1 275 ? 7.352 -9.587 4.112 1.00 65.94 275 SER A N 1
ATOM 2211 C CA . SER A 1 275 ? 6.977 -10.917 4.597 1.00 65.94 275 SER A CA 1
ATOM 2212 C C . SER A 1 275 ? 6.462 -10.915 6.039 1.00 65.94 275 SER A C 1
ATOM 2214 O O . SER A 1 275 ? 6.188 -11.991 6.560 1.00 65.94 275 SER A O 1
ATOM 2216 N N . ASP A 1 276 ? 6.345 -9.756 6.701 1.00 72.69 276 ASP A N 1
ATOM 2217 C CA . ASP A 1 276 ? 5.709 -9.701 8.021 1.00 72.69 276 ASP A CA 1
ATOM 2218 C C . ASP A 1 276 ? 4.216 -9.994 7.859 1.00 72.69 276 ASP A C 1
ATOM 2220 O O . ASP A 1 276 ? 3.414 -9.164 7.427 1.00 72.69 276 ASP A O 1
ATOM 2224 N N . PHE A 1 277 ? 3.867 -11.246 8.122 1.00 80.25 277 PHE A N 1
ATOM 2225 C CA . PHE A 1 277 ? 2.559 -11.771 7.797 1.00 80.25 277 PHE A CA 1
ATOM 2226 C C . PHE A 1 277 ? 1.474 -11.287 8.756 1.00 80.25 277 PHE A C 1
ATOM 2228 O O . PHE A 1 277 ? 0.303 -11.363 8.392 1.00 80.25 277 PHE A O 1
ATOM 2235 N N . ASP A 1 278 ? 1.809 -10.799 9.949 1.00 88.38 278 ASP A N 1
ATOM 2236 C CA . ASP A 1 278 ? 0.799 -10.551 10.978 1.00 88.38 278 ASP A CA 1
ATOM 2237 C C . ASP A 1 278 ? 0.140 -9.185 10.811 1.00 88.38 278 ASP A C 1
ATOM 2239 O O . ASP A 1 278 ? -1.092 -9.110 10.742 1.00 88.38 278 ASP A O 1
ATOM 2243 N N . ILE A 1 279 ? 0.928 -8.131 10.580 1.00 90.19 279 ILE A N 1
ATOM 2244 C CA . ILE A 1 279 ? 0.368 -6.819 10.243 1.00 90.19 279 ILE A CA 1
ATOM 2245 C C . ILE A 1 279 ? -0.407 -6.865 8.925 1.00 90.19 279 ILE A C 1
ATOM 2247 O O . ILE A 1 279 ? -1.525 -6.359 8.842 1.00 90.19 279 ILE A O 1
ATOM 2251 N N . VAL A 1 280 ? 0.111 -7.552 7.901 1.00 90.75 280 VAL A N 1
ATOM 2252 C CA . VAL A 1 280 ? -0.592 -7.651 6.614 1.00 90.75 280 VAL A CA 1
ATOM 2253 C C . VAL A 1 280 ? -1.912 -8.420 6.775 1.00 90.75 280 VAL A C 1
ATOM 2255 O O . VAL A 1 280 ? -2.938 -7.984 6.255 1.00 90.75 280 VAL A O 1
ATOM 2258 N N . LYS A 1 281 ? -1.964 -9.495 7.579 1.00 90.94 281 LYS A N 1
ATOM 2259 C CA . LYS A 1 281 ? -3.241 -10.158 7.922 1.00 90.94 281 LYS A CA 1
ATOM 2260 C C . LYS A 1 281 ? -4.223 -9.206 8.601 1.00 90.94 281 LYS A C 1
ATOM 2262 O O . LYS A 1 281 ? -5.410 -9.251 8.281 1.00 90.94 281 LYS A O 1
ATOM 2267 N N . LEU A 1 282 ? -3.767 -8.358 9.526 1.00 92.19 282 LEU A N 1
ATOM 2268 C CA . LEU A 1 282 ? -4.632 -7.374 10.184 1.00 92.19 282 LEU A CA 1
ATOM 2269 C C . LEU A 1 282 ? -5.175 -6.352 9.182 1.00 92.19 282 LEU A C 1
ATOM 2271 O O . LEU A 1 282 ? -6.374 -6.075 9.185 1.00 92.19 282 LEU A O 1
ATOM 2275 N N . LEU A 1 283 ? -4.337 -5.856 8.273 1.00 92.56 283 LEU A N 1
ATOM 2276 C CA . LEU A 1 283 ? -4.761 -4.941 7.215 1.00 92.56 283 LEU A CA 1
ATOM 2277 C C . LEU A 1 283 ? -5.836 -5.567 6.305 1.00 92.56 283 LEU A C 1
ATOM 2279 O O . LEU A 1 283 ? -6.800 -4.886 5.950 1.00 92.56 283 LEU A O 1
ATOM 2283 N N . PHE A 1 284 ? -5.736 -6.865 5.987 1.00 90.56 284 PHE A N 1
ATOM 2284 C CA . PHE A 1 284 ? -6.799 -7.606 5.289 1.00 90.56 284 PHE A CA 1
ATOM 2285 C C . PHE A 1 284 ? -8.053 -7.782 6.154 1.00 90.56 284 PHE A C 1
ATOM 2287 O O . PHE A 1 284 ? -9.159 -7.526 5.686 1.00 90.56 284 PHE A O 1
ATOM 2294 N N . ARG A 1 285 ? -7.902 -8.175 7.426 1.00 90.38 285 ARG A N 1
ATOM 2295 C CA . ARG A 1 285 ? -9.019 -8.371 8.371 1.00 90.38 285 ARG A CA 1
ATOM 2296 C C . ARG A 1 285 ? -9.861 -7.107 8.542 1.00 90.38 285 ARG A C 1
ATOM 2298 O O . ARG A 1 285 ? -11.076 -7.193 8.717 1.00 90.38 285 ARG A O 1
ATOM 2305 N N . PHE A 1 286 ? -9.223 -5.941 8.508 1.00 90.19 286 PHE A N 1
ATOM 2306 C CA . PHE A 1 286 ? -9.895 -4.650 8.624 1.00 90.19 286 PHE A CA 1
ATOM 2307 C C . PHE A 1 286 ? -10.230 -3.996 7.285 1.00 90.19 286 PHE A C 1
ATOM 2309 O O . PHE A 1 286 ? -10.839 -2.929 7.298 1.00 90.19 286 PHE A O 1
ATOM 2316 N N . ASP A 1 287 ? -9.960 -4.666 6.165 1.00 89.38 287 ASP A N 1
ATOM 2317 C CA . ASP A 1 287 ? -10.238 -4.203 4.800 1.00 89.38 287 ASP A CA 1
ATOM 2318 C C . ASP A 1 287 ? -9.540 -2.883 4.428 1.00 89.38 287 ASP A C 1
ATOM 2320 O O . ASP A 1 287 ? -9.987 -2.145 3.560 1.00 89.38 287 ASP A O 1
ATOM 2324 N N . LEU A 1 288 ? -8.407 -2.582 5.069 1.00 87.38 288 LEU A N 1
ATOM 2325 C CA . LEU A 1 288 ? -7.597 -1.404 4.741 1.00 87.38 288 LEU A CA 1
ATOM 2326 C C . LEU A 1 288 ? -6.949 -1.536 3.364 1.00 87.38 288 LEU A C 1
ATOM 2328 O O . LEU A 1 288 ? -6.856 -0.567 2.620 1.00 87.38 288 LEU A O 1
ATOM 2332 N N . HIS A 1 289 ? -6.548 -2.750 2.991 1.00 83.06 289 HIS A N 1
ATOM 2333 C CA . HIS A 1 289 ? -6.033 -3.014 1.651 1.00 83.06 289 HIS A CA 1
ATOM 2334 C C . HIS A 1 289 ? -7.105 -2.911 0.565 1.00 83.06 289 HIS A C 1
ATOM 2336 O O . HIS A 1 289 ? -6.775 -2.541 -0.557 1.00 83.06 289 HIS A O 1
ATOM 2342 N N . GLY A 1 290 ? -8.373 -3.207 0.873 1.00 86.06 290 GLY A N 1
ATOM 2343 C CA . GLY A 1 290 ? -9.470 -3.071 -0.087 1.00 86.06 290 GLY A CA 1
ATOM 2344 C C . GLY A 1 290 ? -9.668 -1.627 -0.541 1.00 86.06 290 GLY A C 1
ATOM 2345 O O . GLY A 1 290 ? -10.003 -1.386 -1.701 1.00 86.06 290 GLY A O 1
ATOM 2346 N N . GLU A 1 291 ? -9.350 -0.662 0.325 1.00 93.50 291 GLU A N 1
ATOM 2347 C CA . GLU A 1 291 ? -9.468 0.768 0.028 1.00 93.50 291 GLU A CA 1
ATOM 2348 C C . GLU A 1 291 ? -8.530 1.247 -1.084 1.00 93.50 291 GLU A C 1
ATOM 2350 O O . GLU A 1 291 ? -8.771 2.293 -1.689 1.00 93.50 291 GLU A O 1
ATOM 2355 N N . VAL A 1 292 ? -7.490 0.477 -1.427 1.00 95.00 292 VAL A N 1
ATOM 2356 C CA . VAL A 1 292 ? -6.602 0.816 -2.548 1.00 95.00 292 VAL A CA 1
ATOM 2357 C C . VAL A 1 292 ? -7.310 0.708 -3.905 1.00 95.00 292 VAL A C 1
ATOM 2359 O O . VAL A 1 292 ? -6.855 1.288 -4.884 1.00 95.00 292 VAL A O 1
ATOM 2362 N N . ARG A 1 293 ? -8.457 0.015 -3.971 1.00 94.62 293 ARG A N 1
ATOM 2363 C CA . ARG A 1 293 ? -9.290 -0.092 -5.182 1.00 94.62 293 ARG A CA 1
ATOM 2364 C C . ARG A 1 293 ? -9.961 1.226 -5.560 1.00 94.62 293 ARG A C 1
ATOM 2366 O O . ARG A 1 293 ? -10.302 1.408 -6.733 1.00 94.62 293 ARG A O 1
ATOM 2373 N N . ARG A 1 294 ? -10.146 2.132 -4.592 1.00 94.19 294 ARG A N 1
ATOM 2374 C CA . ARG A 1 294 ? -10.727 3.454 -4.842 1.00 94.19 294 ARG A CA 1
ATOM 2375 C C . ARG A 1 294 ? -9.899 4.206 -5.874 1.00 94.19 294 ARG A C 1
ATOM 2377 O O . ARG A 1 294 ? -8.671 4.114 -5.892 1.00 94.19 294 ARG A O 1
ATOM 2384 N N . GLU A 1 295 ? -10.578 4.940 -6.742 1.00 94.38 295 GLU A N 1
ATOM 2385 C CA . GLU A 1 295 ? -9.958 5.594 -7.892 1.00 94.38 295 GLU A CA 1
ATOM 2386 C C . GLU A 1 295 ? -8.821 6.538 -7.464 1.00 94.38 295 GLU A C 1
ATOM 2388 O O . GLU A 1 295 ? -7.710 6.464 -7.988 1.00 94.38 295 GLU A O 1
ATOM 2393 N N . GLU A 1 296 ? -9.050 7.337 -6.419 1.00 94.00 296 GLU A N 1
ATOM 2394 C CA . GLU A 1 296 ? -8.077 8.279 -5.868 1.00 94.00 296 GLU A CA 1
ATOM 2395 C C . GLU A 1 296 ? -6.812 7.622 -5.301 1.00 94.00 296 GLU A C 1
ATOM 2397 O O . GLU A 1 296 ? -5.763 8.268 -5.268 1.00 94.00 296 GLU A O 1
ATOM 2402 N N . CYS A 1 297 ? -6.900 6.364 -4.861 1.00 95.06 297 CYS A N 1
ATOM 2403 C CA . CYS A 1 297 ? -5.763 5.577 -4.391 1.00 95.06 297 CYS A CA 1
ATOM 2404 C C . CYS A 1 297 ? -5.020 4.949 -5.573 1.00 95.06 297 CYS A C 1
ATOM 2406 O O . CYS A 1 297 ? -3.791 4.982 -5.608 1.00 95.06 297 CYS A O 1
ATOM 2408 N N . ARG A 1 298 ? -5.747 4.431 -6.574 1.00 95.31 298 ARG A N 1
ATOM 2409 C CA . ARG A 1 298 ? -5.147 3.824 -7.774 1.00 95.31 298 ARG A CA 1
ATOM 2410 C C . ARG A 1 298 ? -4.320 4.818 -8.581 1.00 95.31 298 ARG A C 1
ATOM 2412 O O . ARG A 1 298 ? -3.265 4.435 -9.074 1.00 95.31 298 ARG A O 1
ATOM 2419 N N . TYR A 1 299 ? -4.722 6.089 -8.640 1.00 95.62 299 TYR A N 1
ATOM 2420 C CA . TYR A 1 299 ? -3.918 7.148 -9.270 1.00 95.62 299 TYR A CA 1
ATOM 2421 C C . TYR A 1 299 ? -2.580 7.426 -8.571 1.00 95.62 299 TYR A C 1
ATOM 2423 O O . TYR A 1 299 ? -1.706 8.060 -9.156 1.00 95.62 299 TYR A O 1
ATOM 2431 N N . LEU A 1 300 ? -2.408 6.986 -7.322 1.00 96.12 300 LEU A N 1
ATOM 2432 C CA . LEU A 1 300 ? -1.134 7.099 -6.610 1.00 96.12 300 LEU A CA 1
ATOM 2433 C C . LEU A 1 300 ? -0.223 5.896 -6.842 1.00 96.12 300 LEU A C 1
ATOM 2435 O O . LEU A 1 300 ? 0.952 5.954 -6.482 1.00 96.12 300 LEU A O 1
ATOM 2439 N N . LEU A 1 301 ? -0.744 4.809 -7.406 1.00 95.75 301 LEU A N 1
ATOM 2440 C CA . LEU A 1 301 ? 0.057 3.648 -7.747 1.00 95.75 301 LEU A CA 1
ATOM 2441 C C . LEU A 1 301 ? 0.757 3.873 -9.089 1.00 95.75 301 LEU A C 1
ATOM 2443 O O . LEU A 1 301 ? 0.250 4.551 -9.985 1.00 95.75 301 LEU A O 1
ATOM 2447 N N . PHE A 1 302 ? 1.927 3.265 -9.233 1.00 94.50 302 PHE A N 1
ATOM 2448 C CA . PHE A 1 302 ? 2.710 3.305 -10.456 1.00 94.50 302 PHE A CA 1
ATOM 2449 C C . PHE A 1 302 ? 1.875 2.797 -11.631 1.00 94.50 302 PHE A C 1
ATOM 2451 O O . PHE A 1 302 ? 1.196 1.788 -11.473 1.00 94.50 302 PHE A O 1
ATOM 2458 N N . ASP A 1 303 ? 1.919 3.492 -12.772 1.00 90.75 303 ASP A N 1
ATOM 2459 C CA . ASP A 1 303 ? 1.153 3.196 -14.000 1.00 90.75 303 ASP A CA 1
ATOM 2460 C C . ASP A 1 303 ? -0.387 3.192 -13.838 1.00 90.75 303 ASP A C 1
ATOM 2462 O O . ASP A 1 303 ? -1.101 2.717 -14.714 1.00 90.75 303 ASP A O 1
ATOM 2466 N N . CYS A 1 304 ? -0.930 3.746 -12.742 1.00 92.75 304 CYS A N 1
ATOM 2467 C CA . CYS A 1 304 ? -2.378 3.927 -12.541 1.00 92.75 304 CYS A CA 1
ATOM 2468 C C . CYS A 1 304 ? -3.209 2.665 -12.893 1.00 92.75 304 CYS A C 1
ATOM 2470 O O . CYS A 1 304 ? -4.062 2.704 -13.787 1.00 92.75 304 CYS A O 1
ATOM 2472 N N . PRO A 1 305 ? -2.961 1.517 -12.232 1.00 94.06 305 PRO A N 1
ATOM 2473 C CA . PRO A 1 305 ? -3.555 0.238 -12.595 1.00 94.06 305 PRO A CA 1
ATOM 2474 C C . PRO A 1 305 ? -5.085 0.266 -12.607 1.00 94.06 305 PRO A C 1
ATOM 2476 O O . PRO A 1 305 ? -5.745 0.942 -11.809 1.00 94.06 305 PRO A O 1
ATOM 2479 N N . SER A 1 306 ? -5.667 -0.567 -13.473 1.00 94.38 306 SER A N 1
ATOM 2480 C CA . SER A 1 306 ? -7.091 -0.884 -13.401 1.00 94.38 306 SER A CA 1
ATOM 2481 C C . SER A 1 306 ? -7.422 -1.576 -12.078 1.00 94.38 306 SER A C 1
ATOM 2483 O O . SER A 1 306 ? -6.567 -2.188 -11.435 1.00 94.38 306 SER A O 1
ATOM 2485 N N . GLU A 1 307 ? -8.685 -1.503 -11.673 1.00 95.06 307 GLU A N 1
ATOM 2486 C CA . GLU A 1 307 ? -9.154 -2.166 -10.459 1.00 95.06 307 GLU A CA 1
ATOM 2487 C C . GLU A 1 307 ? -8.900 -3.680 -10.494 1.00 95.06 307 GLU A C 1
ATOM 2489 O O . GLU A 1 307 ? -8.462 -4.254 -9.503 1.00 95.06 307 GLU A O 1
ATOM 2494 N N . GLU A 1 308 ? -9.082 -4.313 -11.653 1.00 94.62 308 GLU A N 1
ATOM 2495 C CA . GLU A 1 308 ? -8.810 -5.739 -11.865 1.00 94.62 308 GLU A CA 1
ATOM 2496 C C . GLU A 1 308 ? -7.342 -6.107 -11.609 1.00 94.62 308 GLU A C 1
ATOM 2498 O O . GLU A 1 308 ? -7.058 -7.130 -10.989 1.00 94.62 308 GLU A O 1
ATOM 2503 N N . LYS A 1 309 ? -6.399 -5.259 -12.043 1.00 94.12 309 LYS A N 1
ATOM 2504 C CA . LYS A 1 309 ? -4.959 -5.466 -11.814 1.00 94.12 309 LYS A CA 1
ATOM 2505 C C . LYS A 1 309 ? -4.620 -5.373 -10.328 1.00 94.12 309 LYS A C 1
ATOM 2507 O O . LYS A 1 309 ? -3.901 -6.221 -9.810 1.00 94.12 309 LYS A O 1
ATOM 2512 N N . VAL A 1 310 ? -5.188 -4.383 -9.640 1.00 94.75 310 VAL A N 1
ATOM 2513 C CA . VAL A 1 310 ? -5.042 -4.225 -8.187 1.00 94.75 310 VAL A CA 1
ATOM 2514 C C . VAL A 1 310 ? -5.634 -5.421 -7.443 1.00 94.75 310 VAL A C 1
ATOM 2516 O O . VAL A 1 310 ? -5.012 -5.946 -6.524 1.00 94.75 310 VAL A O 1
ATOM 2519 N N . LEU A 1 311 ? -6.814 -5.892 -7.851 1.00 94.19 311 LEU A N 1
ATOM 2520 C CA . LEU A 1 311 ? -7.434 -7.087 -7.283 1.00 94.19 311 LEU A CA 1
ATOM 2521 C C . LEU A 1 311 ? -6.556 -8.325 -7.475 1.00 94.19 311 LEU A C 1
ATOM 2523 O O . LEU A 1 311 ? -6.369 -9.076 -6.523 1.00 94.19 311 LEU A O 1
ATOM 2527 N N . ALA A 1 312 ? -5.969 -8.513 -8.658 1.00 93.62 312 ALA A N 1
ATOM 2528 C CA . ALA A 1 312 ? -5.052 -9.622 -8.910 1.00 93.62 312 ALA A CA 1
ATOM 2529 C C . ALA A 1 312 ? -3.828 -9.591 -7.975 1.00 93.62 312 ALA A C 1
ATOM 2531 O O . ALA A 1 312 ? -3.434 -10.632 -7.444 1.00 93.62 312 ALA A O 1
ATOM 2532 N N . ASP A 1 313 ? -3.266 -8.406 -7.720 1.00 93.50 313 ASP A N 1
ATOM 2533 C CA . ASP A 1 313 ? -2.170 -8.227 -6.762 1.00 93.50 313 ASP A CA 1
ATOM 2534 C C . ASP A 1 313 ? -2.614 -8.537 -5.322 1.00 93.50 313 ASP A C 1
ATOM 2536 O O . ASP A 1 313 ? -1.912 -9.234 -4.586 1.00 93.50 313 ASP A O 1
ATOM 2540 N N . LEU A 1 314 ? -3.807 -8.087 -4.920 1.00 92.56 314 LEU A N 1
ATOM 2541 C CA . LEU A 1 314 ? -4.376 -8.386 -3.602 1.00 92.56 314 LEU A CA 1
ATOM 2542 C C . LEU A 1 314 ? -4.645 -9.883 -3.406 1.00 92.56 314 LEU A C 1
ATOM 2544 O O . LEU A 1 314 ? -4.347 -10.414 -2.335 1.00 92.56 314 LEU A O 1
ATOM 2548 N N . GLU A 1 315 ? -5.164 -10.580 -4.419 1.00 92.25 315 GLU A N 1
ATOM 2549 C CA . GLU A 1 315 ? -5.352 -12.035 -4.373 1.00 92.25 315 GLU A CA 1
ATOM 2550 C C . GLU A 1 315 ? -4.018 -12.772 -4.281 1.00 92.25 315 GLU A C 1
ATOM 2552 O O . GLU A 1 315 ? -3.891 -13.744 -3.531 1.00 92.25 315 GLU A O 1
ATOM 2557 N N . PHE A 1 316 ? -2.997 -12.294 -4.996 1.00 91.12 316 PHE A N 1
ATOM 2558 C CA . PHE A 1 316 ? -1.653 -12.844 -4.883 1.00 91.12 316 PHE A CA 1
ATOM 2559 C C . PHE A 1 316 ? -1.125 -12.714 -3.447 1.00 91.12 316 PHE A C 1
ATOM 2561 O O . PHE A 1 316 ? -0.666 -13.703 -2.865 1.00 91.12 316 PHE A O 1
ATOM 2568 N N . ILE A 1 317 ? -1.246 -11.525 -2.841 1.00 90.31 317 ILE A N 1
ATOM 2569 C CA . ILE A 1 317 ? -0.858 -11.299 -1.442 1.00 90.31 317 ILE A CA 1
ATOM 2570 C C . ILE A 1 317 ? -1.669 -12.217 -0.514 1.00 90.31 317 ILE A C 1
ATOM 2572 O O . ILE A 1 317 ? -1.092 -12.897 0.335 1.00 90.31 317 ILE A O 1
ATOM 2576 N N . ARG A 1 318 ? -2.991 -12.310 -0.694 1.00 89.06 318 ARG A N 1
ATOM 2577 C CA . ARG A 1 318 ? -3.862 -13.161 0.132 1.00 89.06 318 ARG A CA 1
ATOM 2578 C C . ARG A 1 318 ? -3.454 -14.633 0.069 1.00 89.06 318 ARG A C 1
ATOM 2580 O O . ARG A 1 318 ? -3.330 -15.282 1.111 1.00 89.06 318 ARG A O 1
ATOM 2587 N N . LYS A 1 319 ? -3.181 -15.142 -1.136 1.00 89.81 319 LYS A N 1
ATOM 2588 C CA . LYS A 1 319 ? -2.700 -16.512 -1.364 1.00 89.81 319 LYS A CA 1
ATOM 2589 C C . LYS A 1 319 ? -1.354 -16.747 -0.683 1.00 89.81 319 LYS A C 1
ATOM 2591 O O . LYS A 1 319 ? -1.176 -17.779 -0.035 1.00 89.81 319 LYS A O 1
ATOM 2596 N N . ARG A 1 320 ? -0.431 -15.782 -0.771 1.00 86.44 320 ARG A N 1
ATOM 2597 C CA . ARG A 1 320 ? 0.870 -15.829 -0.083 1.00 86.44 320 ARG A CA 1
ATOM 2598 C C . ARG A 1 320 ? 0.708 -15.937 1.436 1.00 86.44 320 ARG A C 1
ATOM 2600 O O . ARG A 1 320 ? 1.450 -16.676 2.075 1.00 86.44 320 ARG A O 1
ATOM 2607 N N . LEU A 1 321 ? -0.286 -15.250 1.997 1.00 83.00 321 LEU A N 1
ATOM 2608 C CA . LEU A 1 321 ? -0.572 -15.223 3.435 1.00 83.00 321 LEU A CA 1
ATOM 2609 C C . LEU A 1 321 ? -1.357 -16.434 3.953 1.00 83.00 321 LEU A C 1
ATOM 2611 O O . LEU A 1 321 ? -1.543 -16.547 5.165 1.00 83.00 321 LEU A O 1
ATOM 2615 N N . LYS A 1 322 ? -1.822 -17.327 3.067 1.00 84.75 322 LYS A N 1
ATOM 2616 C CA . LYS A 1 322 ? -2.716 -18.448 3.411 1.00 84.75 322 LYS A CA 1
ATOM 2617 C C . LYS A 1 322 ? -3.959 -17.995 4.194 1.00 84.75 322 LYS A C 1
ATOM 2619 O O . LYS A 1 322 ? -4.422 -18.691 5.096 1.00 84.75 322 LYS A O 1
ATOM 2624 N N . ILE A 1 323 ? -4.483 -16.811 3.879 1.00 73.06 323 ILE A N 1
ATOM 2625 C CA . ILE A 1 323 ? -5.727 -16.317 4.475 1.00 73.06 323 ILE A CA 1
ATOM 2626 C C . ILE A 1 323 ? -6.878 -17.028 3.761 1.00 73.06 323 ILE A C 1
ATOM 2628 O O . ILE A 1 323 ? -7.155 -16.738 2.598 1.00 73.06 323 ILE A O 1
ATOM 2632 N N . ASN A 1 324 ? -7.516 -17.975 4.449 1.00 58.31 324 ASN A N 1
ATOM 2633 C CA . ASN A 1 324 ? -8.729 -18.633 3.964 1.00 58.31 324 ASN A CA 1
ATOM 2634 C C . ASN A 1 324 ? -9.944 -17.723 4.210 1.00 58.31 324 ASN A C 1
ATOM 2636 O O . ASN A 1 324 ? -10.020 -17.078 5.258 1.00 58.31 324 ASN A O 1
ATOM 2640 N N . THR A 1 325 ? -10.847 -17.667 3.228 1.00 51.97 325 THR A N 1
ATOM 2641 C CA . THR A 1 325 ? -12.129 -16.936 3.260 1.00 51.97 325 THR A CA 1
ATOM 2642 C C . THR A 1 325 ? -13.092 -17.460 4.306 1.00 51.97 325 THR A C 1
ATOM 2644 O O . THR A 1 325 ? -13.195 -18.707 4.404 1.00 51.97 325 THR A O 1
#

pLDDT: mean 86.28, std 10.84, range [43.78, 96.5]

Mean predicted aligned error: 10.19 Å

Radius of gyration: 35.63 Å; Cα contacts (8 Å, |Δi|>4): 260; chains: 1; bounding box: 82×48×117 Å